Protein AF-A0A7X9KZV1-F1 (afdb_monomer_lite)

Radius of gyration: 22.99 Å; chains: 1; bounding box: 58×37×66 Å

Structure (mmCIF, N/CA/C/O backbone):
data_AF-A0A7X9KZV1-F1
#
_entry.id   AF-A0A7X9KZV1-F1
#
loop_
_atom_site.group_PDB
_atom_site.id
_atom_site.type_symbol
_atom_site.label_atom_id
_atom_site.label_alt_id
_atom_site.label_comp_id
_atom_site.label_asym_id
_atom_site.label_entity_id
_atom_site.label_seq_id
_atom_site.pdbx_PDB_ins_code
_atom_site.Cartn_x
_atom_site.Cartn_y
_atom_site.Cartn_z
_atom_site.occupancy
_atom_site.B_iso_or_equiv
_atom_site.auth_seq_id
_atom_site.auth_comp_id
_atom_site.auth_asym_id
_atom_site.auth_atom_id
_atom_site.pdbx_PDB_model_num
ATOM 1 N N . MET A 1 1 ? 15.619 6.007 -32.584 1.00 93.75 1 MET A N 1
ATOM 2 C CA . MET A 1 1 ? 15.197 6.613 -31.313 1.00 93.75 1 MET A CA 1
ATOM 3 C C . MET A 1 1 ? 14.933 5.523 -30.306 1.00 93.75 1 MET A C 1
ATOM 5 O O . MET A 1 1 ? 14.001 4.742 -30.494 1.00 93.75 1 MET A O 1
ATOM 9 N N . ILE A 1 2 ? 15.738 5.484 -29.248 1.00 97.56 2 ILE A N 1
ATOM 10 C CA . ILE A 1 2 ? 15.534 4.576 -28.121 1.00 97.56 2 ILE A CA 1
ATOM 11 C C . ILE A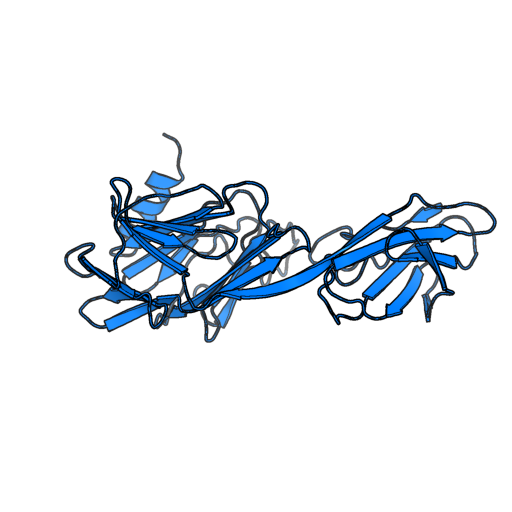 1 2 ? 14.440 5.151 -27.217 1.00 97.56 2 ILE A C 1
ATOM 13 O O . ILE A 1 2 ? 14.514 6.296 -26.772 1.00 97.56 2 ILE A O 1
ATOM 17 N N . LYS A 1 3 ? 13.426 4.341 -26.920 1.00 97.06 3 LYS A N 1
ATOM 18 C CA . LYS A 1 3 ? 12.311 4.663 -26.031 1.00 97.06 3 LYS A CA 1
ATOM 19 C C . LYS A 1 3 ? 12.330 3.741 -24.827 1.00 97.06 3 LYS A C 1
ATOM 21 O O . LYS A 1 3 ? 12.343 2.521 -24.962 1.00 97.06 3 LYS A O 1
ATOM 26 N N . HIS A 1 4 ? 12.319 4.354 -23.655 1.00 97.75 4 HIS A N 1
ATOM 27 C CA . HIS A 1 4 ? 12.213 3.680 -22.375 1.00 97.75 4 HIS A CA 1
ATOM 28 C C . HIS A 1 4 ? 11.457 4.590 -21.406 1.00 97.75 4 HIS A C 1
ATOM 30 O O . HIS A 1 4 ? 11.713 5.796 -21.368 1.00 97.75 4 HIS A O 1
ATOM 36 N N . LEU A 1 5 ? 10.524 4.012 -20.657 1.00 96.88 5 LEU A N 1
ATOM 37 C CA . LEU A 1 5 ? 9.694 4.722 -19.691 1.00 96.88 5 LEU A CA 1
ATOM 38 C C . LEU A 1 5 ? 9.528 3.827 -18.459 1.00 96.88 5 LEU A C 1
ATOM 40 O O . LEU A 1 5 ? 8.663 2.955 -18.492 1.00 96.88 5 LEU A O 1
ATOM 44 N N . PRO A 1 6 ? 10.376 3.966 -17.422 1.00 96.50 6 PRO A N 1
ATOM 45 C CA . PRO A 1 6 ? 10.409 3.041 -16.289 1.00 96.50 6 PRO A CA 1
ATOM 46 C C . PRO A 1 6 ? 9.043 2.763 -15.648 1.00 96.50 6 PRO A C 1
ATOM 48 O O . PRO A 1 6 ? 8.770 1.617 -15.308 1.00 96.50 6 PRO A O 1
ATOM 51 N N . GLU A 1 7 ? 8.214 3.798 -15.524 1.00 92.31 7 GLU A N 1
ATOM 52 C CA . GLU A 1 7 ? 6.863 3.805 -14.949 1.00 92.31 7 GLU A CA 1
ATOM 53 C C . GLU A 1 7 ? 5.773 3.233 -15.877 1.00 92.31 7 GLU A C 1
ATOM 55 O O . GLU A 1 7 ? 4.650 2.970 -15.451 1.00 92.31 7 GLU A O 1
ATOM 60 N N . GLY A 1 8 ? 6.095 3.011 -17.153 1.00 92.75 8 GLY A N 1
ATOM 61 C CA . GLY A 1 8 ? 5.131 2.616 -18.176 1.00 92.75 8 GLY A CA 1
ATOM 62 C C . GLY A 1 8 ? 4.193 3.747 -18.615 1.00 92.75 8 GLY A C 1
ATOM 63 O O . GLY A 1 8 ? 4.230 4.863 -18.106 1.00 92.75 8 GLY A O 1
ATOM 64 N N . LEU A 1 9 ? 3.370 3.480 -19.635 1.00 87.50 9 LEU A N 1
ATOM 65 C CA . LEU A 1 9 ? 2.425 4.474 -20.174 1.00 87.50 9 LEU A CA 1
ATOM 66 C C . LEU A 1 9 ? 1.156 4.596 -19.332 1.00 87.50 9 LEU A C 1
ATOM 68 O O . LEU A 1 9 ? 0.631 5.692 -19.143 1.00 87.50 9 LEU A O 1
ATOM 72 N N . VAL A 1 10 ? 0.639 3.457 -18.879 1.00 84.00 10 VAL A N 1
ATOM 73 C CA . VAL A 1 10 ? -0.586 3.352 -18.092 1.00 84.00 10 VAL A CA 1
ATOM 74 C C . VAL A 1 10 ? -0.411 2.255 -17.041 1.00 84.00 10 VAL A C 1
ATOM 76 O O . VAL A 1 10 ? 0.279 1.269 -17.285 1.00 84.00 10 VAL A O 1
ATOM 79 N N . PRO A 1 11 ? -1.053 2.370 -15.870 1.00 74.00 11 PRO A N 1
ATOM 80 C CA . PRO A 1 11 ? -0.789 1.474 -14.745 1.00 74.00 11 PRO A CA 1
ATOM 81 C C . PRO A 1 11 ? -1.473 0.096 -14.842 1.00 74.00 11 PRO A C 1
ATOM 83 O O . PRO A 1 11 ? -1.394 -0.681 -13.889 1.00 74.00 11 PRO A O 1
ATOM 86 N N . PHE A 1 12 ? -2.208 -0.184 -15.923 1.00 77.44 12 PHE A N 1
ATOM 87 C CA . PHE A 1 12 ? -3.003 -1.409 -16.109 1.00 77.44 12 PHE A CA 1
ATOM 88 C C . PHE A 1 12 ? -2.662 -2.186 -17.392 1.00 77.44 12 PHE A C 1
ATOM 90 O O . PHE A 1 12 ? -3.153 -3.298 -17.566 1.00 77.44 12 PHE A O 1
ATOM 97 N N . GLU A 1 13 ? -1.795 -1.651 -18.254 1.00 84.25 13 GLU A N 1
ATOM 98 C CA . GLU A 1 13 ? -1.335 -2.313 -19.479 1.00 84.25 13 GLU A CA 1
ATOM 99 C C . GLU A 1 13 ? 0.171 -2.113 -19.660 1.00 84.25 13 GLU A C 1
ATOM 101 O O . GLU A 1 13 ? 0.694 -1.010 -19.510 1.00 84.25 13 GLU A O 1
ATOM 106 N N . SER A 1 14 ? 0.868 -3.198 -20.002 1.00 87.81 14 SER A N 1
ATOM 107 C CA . SER A 1 14 ? 2.292 -3.163 -20.339 1.00 87.81 14 SER A CA 1
ATOM 108 C C . SER A 1 14 ? 2.491 -2.428 -21.662 1.00 87.81 14 SER A C 1
ATOM 110 O O . SER A 1 14 ? 1.855 -2.766 -22.663 1.00 87.81 14 SER A O 1
ATOM 112 N N . CYS A 1 15 ? 3.394 -1.444 -21.695 1.00 91.75 15 CYS A N 1
ATOM 113 C CA . CYS A 1 15 ? 3.759 -0.776 -22.944 1.00 91.75 15 CYS A CA 1
ATOM 114 C C . CYS A 1 15 ? 4.905 -1.484 -23.686 1.00 91.75 15 CYS A C 1
ATOM 116 O O . CYS A 1 15 ? 5.198 -1.132 -24.831 1.00 91.75 15 CYS A O 1
ATOM 118 N N . GLY A 1 16 ? 5.526 -2.489 -23.061 1.00 94.25 16 GLY A N 1
ATOM 119 C CA . GLY A 1 16 ? 6.625 -3.304 -23.576 1.00 94.25 16 GLY A CA 1
ATOM 120 C C . GLY A 1 16 ? 8.008 -2.653 -23.472 1.00 94.25 16 GLY A C 1
ATOM 121 O O . GLY A 1 16 ? 8.986 -3.246 -23.912 1.00 94.25 16 GLY A O 1
ATOM 122 N N . PHE A 1 17 ? 8.118 -1.444 -22.920 1.00 96.50 17 PHE A N 1
ATOM 123 C CA . PHE A 1 17 ? 9.376 -0.684 -22.804 1.00 96.50 17 PHE A CA 1
ATOM 124 C C . PHE A 1 17 ? 9.558 -0.029 -21.424 1.00 96.50 17 PHE A C 1
ATOM 126 O O . PHE A 1 17 ? 10.302 0.942 -21.276 1.00 96.50 17 PHE A O 1
ATOM 133 N N . GLU A 1 18 ? 8.874 -0.565 -20.419 1.00 97.81 18 GLU A N 1
ATOM 134 C CA . GLU A 1 18 ? 8.950 -0.186 -19.012 1.00 97.81 18 GLU A CA 1
ATOM 135 C C . GLU A 1 18 ? 9.971 -1.003 -18.210 1.00 97.81 18 GLU A C 1
ATOM 137 O O . GLU A 1 18 ? 10.547 -1.980 -18.701 1.00 97.81 18 GLU A O 1
ATOM 142 N N . ARG A 1 19 ? 10.200 -0.601 -16.955 1.00 97.75 19 ARG A N 1
ATOM 143 C CA . ARG A 1 19 ? 10.947 -1.396 -15.975 1.00 97.75 19 ARG A CA 1
ATOM 144 C C . ARG A 1 19 ? 9.971 -2.267 -15.186 1.00 97.75 19 ARG A C 1
ATOM 146 O O . ARG A 1 19 ? 8.922 -1.798 -14.758 1.00 97.75 19 ARG A O 1
ATOM 153 N N . ILE A 1 20 ? 10.334 -3.526 -14.962 1.00 96.94 20 ILE A N 1
ATOM 154 C CA . ILE A 1 20 ? 9.515 -4.493 -14.232 1.00 96.94 20 ILE A CA 1
ATOM 155 C C . ILE A 1 20 ? 10.361 -5.129 -13.118 1.00 96.94 20 ILE A C 1
ATOM 157 O O . ILE A 1 20 ? 11.351 -5.786 -13.431 1.00 96.94 20 ILE A O 1
ATOM 161 N N . PRO A 1 21 ? 9.978 -4.986 -11.837 1.00 95.50 21 PRO A N 1
ATOM 162 C CA . PRO A 1 21 ? 8.912 -4.113 -11.334 1.00 95.50 21 PRO A CA 1
ATOM 163 C C . PRO A 1 21 ? 9.280 -2.620 -11.442 1.00 95.50 21 PRO A C 1
ATOM 165 O O . PRO A 1 21 ? 10.455 -2.254 -11.468 1.00 95.50 21 PRO A O 1
ATOM 168 N N . GLU A 1 22 ? 8.270 -1.745 -11.447 1.00 92.62 22 GLU A N 1
ATOM 169 C CA . GLU A 1 22 ? 8.465 -0.287 -11.467 1.00 92.62 22 GLU A CA 1
ATOM 170 C C . GLU A 1 22 ? 9.313 0.191 -10.275 1.00 92.62 22 GLU A C 1
ATOM 172 O O . GLU A 1 22 ? 10.262 0.956 -10.462 1.00 92.62 22 GLU A O 1
ATOM 177 N N . TYR A 1 23 ? 9.026 -0.325 -9.074 1.00 92.94 23 TYR A N 1
ATOM 178 C CA . TYR A 1 23 ? 9.751 -0.050 -7.828 1.00 92.94 23 TYR A CA 1
ATOM 179 C C . TYR A 1 23 ? 10.341 -1.348 -7.253 1.00 92.94 23 TYR A C 1
ATOM 181 O O . TYR A 1 23 ? 9.658 -2.054 -6.508 1.00 92.94 23 TYR A O 1
ATOM 189 N N . PRO A 1 24 ? 11.587 -1.704 -7.612 1.00 96.38 24 PRO A N 1
ATOM 190 C CA . PRO A 1 24 ? 12.196 -2.957 -7.176 1.00 96.38 24 PRO A CA 1
ATOM 191 C C . PRO A 1 24 ? 12.444 -3.053 -5.671 1.00 96.38 24 PRO A C 1
ATOM 193 O O . PRO A 1 24 ? 13.054 -2.172 -5.055 1.00 96.38 24 PRO A O 1
ATOM 196 N N . LEU A 1 25 ? 12.015 -4.177 -5.093 1.00 97.69 25 LEU A N 1
ATOM 197 C CA . LEU A 1 25 ? 12.377 -4.590 -3.742 1.00 97.69 25 LEU A CA 1
ATOM 198 C C . LEU A 1 25 ? 13.619 -5.487 -3.763 1.00 97.69 25 LEU A C 1
ATOM 200 O O . LEU A 1 25 ? 13.949 -6.113 -4.769 1.00 97.69 25 LEU A O 1
ATOM 204 N N . GLN A 1 26 ? 14.294 -5.578 -2.619 1.00 97.75 26 GLN A N 1
ATOM 205 C CA . GLN A 1 26 ? 15.422 -6.483 -2.426 1.00 97.75 26 GLN A CA 1
ATOM 206 C C . GLN A 1 26 ? 15.083 -7.916 -2.861 1.00 97.75 26 GLN A C 1
ATOM 208 O O . GLN A 1 26 ? 14.013 -8.439 -2.541 1.00 97.75 26 GLN A O 1
ATOM 213 N N . ASN A 1 27 ? 16.027 -8.559 -3.547 1.00 96.38 27 ASN A N 1
ATOM 214 C CA . ASN A 1 27 ? 15.903 -9.927 -4.060 1.00 96.38 27 ASN A CA 1
ATOM 215 C C . ASN A 1 27 ? 14.726 -10.147 -5.036 1.00 96.38 27 ASN A C 1
ATOM 217 O O . ASN A 1 27 ? 14.287 -11.277 -5.223 1.00 96.38 27 ASN A O 1
ATOM 221 N N . GLN A 1 28 ? 14.177 -9.089 -5.642 1.00 97.50 28 GLN A N 1
ATOM 222 C CA . GLN A 1 28 ? 13.294 -9.236 -6.797 1.00 97.50 28 GLN A CA 1
ATOM 223 C C . GLN A 1 28 ? 14.115 -9.198 -8.076 1.00 97.50 28 GLN A C 1
ATOM 225 O O . GLN A 1 28 ? 15.002 -8.354 -8.215 1.00 97.50 28 GLN A O 1
ATOM 230 N N . ASN A 1 29 ? 13.795 -10.092 -9.010 1.00 98.19 29 ASN A N 1
ATOM 231 C CA . ASN A 1 29 ? 14.388 -10.045 -10.336 1.00 98.19 29 ASN A CA 1
ATOM 232 C C . ASN A 1 29 ? 13.901 -8.797 -11.078 1.00 98.19 29 ASN A C 1
ATOM 234 O O . ASN A 1 29 ? 12.713 -8.464 -11.013 1.00 98.19 29 ASN A O 1
ATOM 238 N N . ILE A 1 30 ? 14.808 -8.122 -11.782 1.00 98.50 30 ILE A N 1
ATOM 239 C CA . ILE A 1 30 ? 14.512 -6.861 -12.460 1.00 98.50 30 ILE A CA 1
ATOM 240 C C . ILE A 1 30 ? 14.717 -7.026 -13.961 1.00 98.50 30 ILE A C 1
ATOM 242 O O . ILE A 1 30 ? 15.800 -7.371 -14.434 1.00 98.50 30 ILE A O 1
ATOM 246 N N . ILE A 1 31 ? 13.670 -6.702 -14.713 1.00 98.38 31 ILE A N 1
ATOM 247 C CA . ILE A 1 31 ? 13.689 -6.606 -16.165 1.00 98.38 31 ILE A CA 1
ATOM 248 C C . ILE A 1 31 ? 13.621 -5.135 -16.562 1.00 98.38 31 ILE A C 1
ATOM 250 O O . ILE A 1 31 ? 12.751 -4.384 -16.121 1.00 98.38 31 ILE A O 1
ATOM 254 N N . ILE A 1 32 ? 14.530 -4.721 -17.433 1.00 98.50 32 ILE A N 1
ATOM 255 C CA . ILE A 1 32 ? 14.513 -3.405 -18.064 1.00 98.50 32 ILE A CA 1
ATOM 256 C C . ILE A 1 32 ? 14.178 -3.612 -19.535 1.00 98.50 32 ILE A C 1
ATOM 258 O O . ILE A 1 32 ? 14.873 -4.357 -20.218 1.00 98.50 32 ILE A O 1
ATOM 262 N N . ASN A 1 33 ? 13.126 -2.963 -20.032 1.00 98.31 33 ASN A N 1
ATOM 263 C CA . ASN A 1 33 ? 12.734 -3.072 -21.434 1.00 98.31 33 ASN A CA 1
ATOM 264 C C . ASN A 1 33 ? 12.972 -1.765 -22.185 1.00 98.31 33 ASN A C 1
ATOM 266 O O . ASN A 1 33 ? 12.859 -0.690 -21.610 1.00 98.31 33 ASN A O 1
ATOM 270 N N . CYS A 1 34 ? 13.231 -1.823 -23.484 1.00 98.06 34 CYS A N 1
ATOM 271 C CA . CYS A 1 34 ? 13.206 -0.641 -24.340 1.00 98.06 34 CYS A CA 1
ATOM 272 C C . CYS A 1 34 ? 12.644 -0.959 -25.724 1.00 98.06 34 CYS A C 1
ATOM 274 O O . CYS A 1 34 ? 12.522 -2.119 -26.118 1.00 98.06 34 CYS A O 1
ATOM 276 N N . ARG A 1 35 ? 12.313 0.096 -26.472 1.00 97.56 35 ARG A N 1
ATOM 277 C CA . ARG A 1 35 ? 11.921 0.022 -27.879 1.00 97.56 35 ARG A CA 1
ATOM 278 C C . ARG A 1 35 ? 12.838 0.888 -28.734 1.00 97.56 35 ARG A C 1
ATOM 280 O O . ARG A 1 35 ? 13.148 2.007 -28.337 1.00 97.56 35 ARG A O 1
ATOM 287 N N . VAL A 1 36 ? 13.245 0.417 -29.908 1.00 97.31 36 VAL A N 1
ATOM 288 C CA . VAL A 1 36 ? 14.073 1.186 -30.853 1.00 97.31 36 VAL A CA 1
ATOM 289 C C . VAL A 1 36 ? 13.279 1.486 -32.121 1.00 97.31 36 VAL A C 1
ATOM 291 O O . VAL A 1 36 ? 12.939 0.587 -32.881 1.00 97.31 36 VAL A O 1
ATOM 294 N N . ASP A 1 37 ? 12.989 2.763 -32.366 1.00 95.25 37 ASP A N 1
ATOM 295 C CA . ASP A 1 37 ? 12.247 3.215 -33.548 1.00 95.25 37 ASP A CA 1
ATOM 296 C C . ASP A 1 37 ? 13.186 3.816 -34.613 1.00 95.25 37 ASP A C 1
ATOM 298 O O . ASP A 1 37 ? 14.149 4.509 -34.286 1.00 95.25 37 ASP A O 1
ATOM 302 N N . GLY A 1 38 ? 12.864 3.638 -35.898 1.00 92.56 38 GLY A N 1
ATOM 303 C CA . GLY A 1 38 ? 13.504 4.347 -37.020 1.00 92.56 38 GLY A CA 1
ATOM 304 C C . GLY A 1 38 ? 14.747 3.682 -37.621 1.00 92.56 38 GLY A C 1
ATOM 305 O O . GLY A 1 38 ? 15.140 4.042 -38.725 1.00 92.56 38 GLY A O 1
ATOM 306 N N . TYR A 1 39 ? 15.332 2.689 -36.953 1.00 91.44 39 TYR A N 1
ATOM 307 C CA . TYR A 1 39 ? 16.415 1.862 -37.491 1.00 91.44 39 TYR A CA 1
ATOM 308 C C . TYR A 1 39 ? 16.440 0.489 -36.809 1.00 91.44 39 TYR A C 1
ATOM 310 O O . TYR A 1 39 ? 15.824 0.295 -35.762 1.00 91.44 39 TYR A O 1
ATOM 318 N N . LYS A 1 40 ? 17.131 -0.478 -37.424 1.00 88.25 40 LYS A N 1
ATOM 319 C CA . LYS A 1 40 ? 17.205 -1.868 -36.952 1.00 88.25 40 LYS A CA 1
ATOM 320 C C . LYS A 1 40 ? 18.565 -2.151 -36.322 1.00 88.25 40 LYS A C 1
ATOM 322 O O . LYS A 1 40 ? 19.459 -2.661 -36.988 1.00 88.25 40 LYS A O 1
ATOM 327 N N . GLU A 1 41 ? 18.704 -1.833 -35.041 1.00 93.38 41 GLU A N 1
ATOM 328 C CA . GLU A 1 41 ? 19.866 -2.222 -34.239 1.00 93.38 41 GLU A CA 1
ATOM 329 C C . GLU A 1 41 ? 19.449 -2.783 -32.886 1.00 93.38 41 GLU A C 1
ATOM 331 O O . GLU A 1 41 ? 18.416 -2.414 -32.330 1.00 93.38 41 GLU A O 1
ATOM 336 N N . VAL A 1 42 ? 20.296 -3.663 -32.354 1.00 96.19 42 VAL A N 1
ATOM 337 C CA . VAL A 1 42 ? 20.125 -4.246 -31.026 1.00 96.19 42 VAL A CA 1
ATOM 338 C C . VAL A 1 42 ? 20.834 -3.351 -30.004 1.00 96.19 42 VAL A C 1
ATOM 340 O O . VAL A 1 42 ? 22.065 -3.247 -30.063 1.00 96.19 42 VAL A O 1
ATOM 343 N N . PRO A 1 43 ? 20.106 -2.719 -29.066 1.00 97.75 43 PRO A N 1
ATOM 344 C CA . PRO A 1 43 ? 20.722 -1.867 -28.059 1.00 97.75 43 PRO A CA 1
ATOM 345 C C . PRO A 1 43 ? 21.530 -2.689 -27.046 1.00 97.75 43 PRO A C 1
ATOM 347 O O . PRO A 1 43 ? 21.227 -3.852 -26.777 1.00 97.75 43 PRO A O 1
ATOM 350 N N . ASN A 1 44 ? 22.547 -2.068 -26.450 1.00 98.19 44 ASN A N 1
ATOM 351 C CA . ASN A 1 44 ? 23.166 -2.543 -25.212 1.00 98.19 44 ASN A CA 1
ATOM 352 C C . ASN A 1 44 ? 22.590 -1.774 -24.027 1.00 98.19 44 ASN A C 1
ATOM 354 O O . ASN A 1 44 ? 22.324 -0.578 -24.145 1.00 98.19 44 ASN A O 1
ATOM 358 N N . LEU A 1 45 ? 22.473 -2.432 -22.878 1.00 98.62 45 LEU A N 1
ATOM 359 C CA . LEU A 1 45 ? 22.162 -1.792 -21.605 1.00 98.62 45 LEU A CA 1
ATOM 360 C C . LEU A 1 45 ? 23.439 -1.684 -20.774 1.00 98.62 45 LEU A C 1
ATOM 362 O O . LEU A 1 45 ? 24.037 -2.700 -20.429 1.00 98.62 45 LEU A O 1
ATOM 366 N N . ASN A 1 46 ? 23.845 -0.467 -20.429 1.00 98.62 46 ASN A N 1
ATOM 367 C CA . ASN A 1 46 ? 25.010 -0.221 -19.583 1.00 98.62 46 ASN A CA 1
ATOM 368 C C . ASN A 1 46 ? 24.531 0.132 -18.177 1.00 98.62 46 ASN A C 1
ATOM 370 O O . ASN A 1 46 ? 23.760 1.075 -18.012 1.00 98.62 46 ASN A O 1
ATOM 374 N N . LEU A 1 47 ? 24.975 -0.643 -17.191 1.00 98.12 47 LEU A N 1
ATOM 375 C CA . LEU A 1 47 ? 24.590 -0.552 -15.789 1.00 98.12 47 LEU A CA 1
ATOM 376 C C . LEU A 1 47 ? 25.759 -0.045 -14.946 1.00 98.12 47 LEU A C 1
ATOM 378 O O . LEU A 1 47 ? 26.884 -0.536 -15.079 1.00 98.12 47 LEU A O 1
ATOM 382 N N . SER A 1 48 ? 25.450 0.831 -14.000 1.00 98.38 48 SER A N 1
ATOM 383 C CA . SER A 1 48 ? 26.303 1.163 -12.867 1.00 98.38 48 SER A CA 1
ATOM 384 C C . SER A 1 48 ? 25.598 0.783 -11.568 1.00 98.38 48 SER A C 1
ATOM 386 O O . SER A 1 48 ? 24.393 0.993 -11.416 1.00 98.38 48 SER A O 1
ATOM 388 N N . LEU A 1 49 ? 26.364 0.229 -10.633 1.00 97.88 49 LEU A N 1
ATOM 389 C CA . LEU A 1 49 ? 25.934 -0.131 -9.289 1.00 97.88 49 LEU A CA 1
ATOM 390 C C . LEU A 1 49 ? 26.707 0.731 -8.295 1.00 97.88 49 LEU A C 1
ATOM 392 O O . LEU A 1 49 ? 27.936 0.705 -8.286 1.00 97.88 49 LEU A O 1
ATOM 396 N N . ASN A 1 50 ? 25.989 1.484 -7.464 1.00 96.31 50 ASN A N 1
ATOM 397 C CA . ASN A 1 50 ? 26.565 2.385 -6.464 1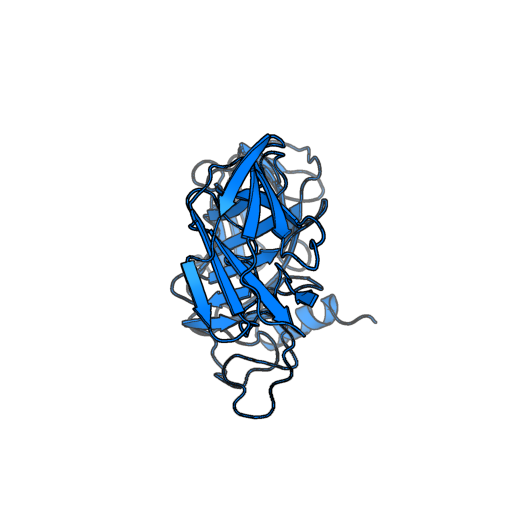.00 96.31 50 ASN A CA 1
ATOM 398 C C . ASN A 1 50 ? 27.612 3.326 -7.088 1.00 96.31 50 ASN A C 1
ATOM 400 O O . ASN A 1 50 ? 28.733 3.4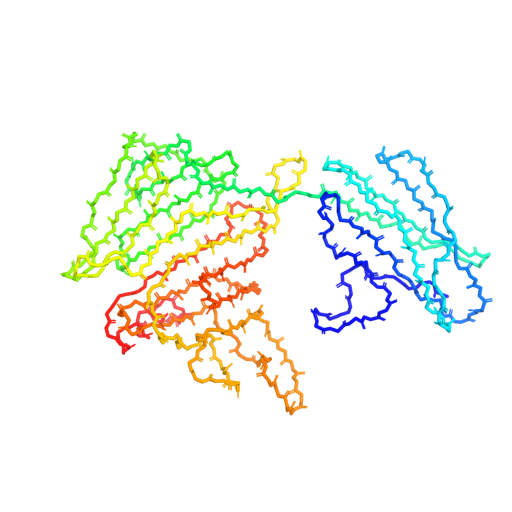36 -6.605 1.00 96.31 50 ASN A O 1
ATOM 404 N N . GLU A 1 51 ? 27.231 3.951 -8.209 1.00 94.69 51 GLU A N 1
A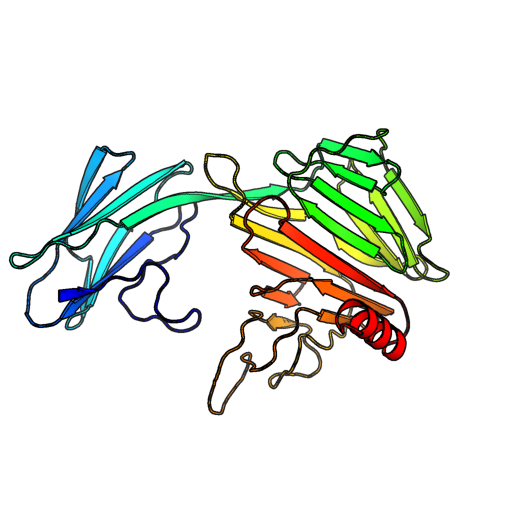TOM 405 C CA . GLU A 1 51 ? 28.040 4.886 -9.016 1.00 94.69 51 GLU A CA 1
ATOM 406 C C . GLU A 1 51 ? 29.251 4.270 -9.742 1.00 94.69 51 GLU A C 1
ATOM 408 O O . GLU A 1 51 ? 29.860 4.924 -10.589 1.00 94.69 51 GLU A O 1
ATOM 413 N N . CYS A 1 52 ? 29.547 2.991 -9.518 1.00 96.25 52 CYS A N 1
ATOM 414 C CA . CYS A 1 52 ? 30.607 2.266 -10.208 1.00 96.25 52 CYS A CA 1
ATOM 415 C C . CYS A 1 52 ? 30.062 1.515 -11.435 1.00 96.25 52 CYS A C 1
ATOM 417 O O . CYS A 1 52 ? 29.020 0.863 -11.328 1.00 96.25 52 CYS A O 1
ATOM 419 N N . PRO A 1 53 ? 30.756 1.532 -12.591 1.00 95.75 53 PRO A N 1
ATOM 420 C CA . PRO A 1 53 ? 30.404 0.683 -13.726 1.00 95.75 53 PRO A CA 1
ATOM 421 C C . PRO A 1 53 ? 30.290 -0.785 -13.306 1.00 95.75 53 PRO A C 1
ATOM 423 O O . PRO A 1 53 ? 31.163 -1.302 -12.609 1.00 95.75 53 PRO A O 1
ATOM 426 N N . TYR A 1 54 ? 29.217 -1.452 -13.728 1.00 94.00 54 TYR A N 1
ATOM 427 C CA . TYR A 1 54 ? 28.905 -2.810 -13.291 1.00 94.00 54 TYR A CA 1
ATOM 428 C C . TYR A 1 54 ? 28.886 -3.809 -14.449 1.00 94.00 54 TYR A C 1
ATOM 430 O O . TYR A 1 54 ? 29.724 -4.707 -14.505 1.00 94.00 54 TYR A O 1
ATOM 438 N N . LYS A 1 55 ? 27.941 -3.673 -15.385 1.00 94.56 55 LYS A N 1
ATOM 439 C CA . LYS A 1 55 ? 27.764 -4.608 -16.509 1.00 94.56 55 LYS A CA 1
ATOM 440 C C . LYS A 1 55 ? 27.311 -3.871 -17.763 1.00 94.56 55 LYS A C 1
ATOM 442 O O . LYS A 1 55 ? 26.541 -2.920 -17.679 1.00 94.56 55 LYS A O 1
ATOM 447 N N . SER A 1 56 ? 27.735 -4.363 -18.923 1.00 96.69 56 SER A N 1
ATOM 448 C CA . SER A 1 56 ? 27.099 -4.056 -20.206 1.00 96.69 56 SER A CA 1
ATOM 449 C C . SER A 1 56 ? 26.411 -5.323 -20.701 1.00 96.69 56 SER A C 1
ATOM 451 O O . SER A 1 56 ? 27.040 -6.379 -20.777 1.00 96.69 56 SER A O 1
ATOM 453 N N . LEU A 1 57 ? 25.109 -5.242 -20.953 1.00 97.81 57 LEU A N 1
ATOM 454 C CA . LEU A 1 57 ? 24.257 -6.388 -21.244 1.00 97.81 57 LEU A CA 1
ATOM 455 C C . LEU A 1 57 ? 23.697 -6.305 -22.661 1.00 97.81 57 LEU A C 1
ATOM 457 O O . LEU A 1 57 ? 23.286 -5.241 -23.131 1.00 97.81 57 LEU A O 1
ATOM 461 N N . LYS A 1 58 ? 23.638 -7.467 -23.313 1.00 97.75 58 LYS A N 1
ATOM 462 C CA . LYS A 1 58 ? 22.793 -7.712 -24.484 1.00 97.75 58 LYS A CA 1
ATOM 463 C C . LYS A 1 58 ? 21.384 -8.095 -24.018 1.00 97.75 58 LYS A C 1
ATOM 465 O O . LYS A 1 58 ? 21.244 -8.588 -22.897 1.00 97.75 58 LYS A O 1
ATOM 470 N N . PRO A 1 59 ? 20.348 -7.877 -24.841 1.00 97.56 59 PRO A N 1
ATOM 471 C CA . PRO A 1 59 ? 18.997 -8.249 -24.458 1.00 97.56 59 PRO A CA 1
ATOM 472 C C . PRO A 1 59 ? 18.864 -9.767 -24.326 1.00 97.56 59 PRO A C 1
ATOM 474 O O . PRO A 1 59 ? 19.417 -10.523 -25.124 1.00 97.56 59 PRO A O 1
ATOM 477 N N . THR A 1 60 ? 18.107 -10.202 -23.322 1.00 97.31 60 THR A N 1
ATOM 478 C CA . THR A 1 60 ? 17.726 -11.603 -23.108 1.00 97.31 60 THR A CA 1
ATOM 479 C C . THR A 1 60 ? 16.565 -12.024 -24.003 1.00 97.31 60 THR A C 1
ATOM 481 O O . THR A 1 60 ? 16.423 -13.206 -24.303 1.00 97.31 60 THR A O 1
ATOM 484 N N . ASN A 1 61 ? 15.753 -11.066 -24.459 1.00 95.25 61 ASN A N 1
ATOM 485 C CA . ASN A 1 61 ? 14.688 -11.288 -25.430 1.00 95.25 61 ASN A CA 1
ATOM 486 C C . ASN A 1 61 ? 14.587 -10.108 -26.405 1.00 95.25 61 ASN A C 1
ATOM 488 O O . ASN A 1 61 ? 14.805 -8.956 -26.025 1.00 95.25 61 ASN A O 1
ATOM 492 N N . ALA A 1 62 ? 14.233 -10.400 -27.652 1.00 94.25 62 ALA A N 1
ATOM 493 C CA . ALA A 1 62 ? 14.005 -9.416 -28.697 1.00 94.25 62 ALA A CA 1
ATOM 494 C C . ALA A 1 62 ? 12.764 -9.805 -29.508 1.00 94.25 62 ALA A C 1
ATOM 496 O O . ALA A 1 62 ? 12.667 -10.922 -30.017 1.00 94.25 62 ALA A O 1
ATOM 497 N N . ARG A 1 63 ? 11.824 -8.869 -29.648 1.00 92.31 63 ARG A N 1
ATOM 498 C CA . ARG A 1 63 ? 10.617 -9.028 -30.462 1.00 92.31 63 ARG A CA 1
ATOM 499 C C . ARG A 1 63 ? 10.389 -7.764 -31.276 1.00 92.31 63 ARG A C 1
ATOM 501 O O . ARG A 1 63 ? 10.063 -6.720 -30.720 1.00 92.31 63 ARG A O 1
ATOM 508 N N . ASP A 1 64 ? 10.531 -7.870 -32.591 1.00 91.56 64 ASP A N 1
ATOM 509 C CA . ASP A 1 64 ? 10.475 -6.731 -33.509 1.00 91.56 64 ASP A CA 1
ATOM 510 C C . ASP A 1 64 ? 11.450 -5.621 -33.075 1.00 91.56 64 ASP A C 1
ATOM 512 O O . ASP A 1 64 ? 12.665 -5.810 -33.099 1.00 91.56 64 ASP A O 1
ATOM 516 N N . ASN A 1 65 ? 10.915 -4.483 -32.640 1.00 95.62 65 ASN A N 1
ATOM 517 C CA . ASN A 1 65 ? 11.677 -3.330 -32.175 1.00 95.62 65 ASN A CA 1
ATOM 518 C C . ASN A 1 65 ? 11.782 -3.259 -30.641 1.00 95.62 65 ASN A C 1
ATOM 520 O O . ASN A 1 65 ? 12.260 -2.255 -30.119 1.00 95.62 65 ASN A O 1
ATOM 524 N N . TYR A 1 66 ? 11.294 -4.272 -29.921 1.00 97.50 66 TYR A N 1
ATOM 525 C CA . TYR A 1 66 ? 11.250 -4.339 -28.462 1.00 97.50 66 TYR A CA 1
ATOM 526 C C . TYR A 1 66 ? 12.326 -5.274 -27.918 1.00 97.50 66 TYR A C 1
ATOM 528 O O . TYR A 1 66 ? 12.523 -6.377 -28.430 1.00 97.50 66 TYR A O 1
ATOM 536 N N . PHE A 1 67 ? 12.987 -4.847 -26.847 1.00 98.25 67 PHE A N 1
ATOM 537 C CA . PHE A 1 67 ? 14.117 -5.545 -26.248 1.00 98.25 67 PHE A CA 1
ATOM 538 C C . PHE A 1 67 ? 13.963 -5.612 -24.733 1.00 98.25 67 PHE A C 1
ATOM 540 O O . PHE A 1 67 ? 13.647 -4.604 -24.102 1.00 98.25 67 PHE A O 1
ATOM 547 N N . SER A 1 68 ? 14.240 -6.780 -24.157 1.00 98.38 68 SER A N 1
ATOM 548 C CA . SER A 1 68 ? 14.209 -7.024 -22.713 1.00 98.38 68 SER A CA 1
ATOM 549 C C . SER A 1 68 ? 15.597 -7.370 -22.203 1.00 98.38 68 SER A C 1
ATOM 551 O O . SER A 1 68 ? 16.312 -8.151 -22.827 1.00 98.38 68 SER A O 1
ATOM 553 N N . PHE A 1 69 ? 15.960 -6.820 -21.052 1.00 98.56 69 PHE A N 1
ATOM 554 C CA . PHE A 1 69 ? 17.229 -7.053 -20.378 1.00 98.56 69 PHE A CA 1
ATOM 555 C C . PHE A 1 69 ? 16.941 -7.548 -18.967 1.00 98.56 69 PHE A C 1
ATOM 557 O O . PHE A 1 69 ? 16.408 -6.799 -18.149 1.00 98.56 69 PHE A O 1
ATOM 564 N N . ASP A 1 70 ? 17.292 -8.801 -18.688 1.00 98.31 70 ASP A N 1
ATOM 565 C CA . ASP A 1 70 ? 17.313 -9.313 -17.321 1.00 98.31 70 ASP A CA 1
ATOM 566 C C . ASP A 1 70 ? 18.606 -8.856 -16.641 1.00 98.31 70 ASP A C 1
ATOM 568 O O . ASP A 1 70 ? 19.707 -9.192 -17.090 1.00 98.31 70 ASP A O 1
ATOM 572 N N . ILE A 1 71 ? 18.472 -8.038 -15.598 1.00 97.94 71 ILE A N 1
ATOM 573 C CA . ILE A 1 71 ? 19.614 -7.482 -14.869 1.00 97.94 71 ILE A CA 1
ATOM 574 C C . ILE A 1 71 ? 19.876 -8.204 -13.541 1.00 97.94 71 ILE A C 1
ATOM 576 O O . ILE A 1 71 ? 20.848 -7.875 -12.857 1.00 97.94 71 ILE A O 1
ATOM 580 N N . GLY A 1 72 ? 19.059 -9.208 -13.211 1.00 97.56 72 GLY A N 1
ATOM 581 C CA . GLY A 1 72 ? 19.139 -9.984 -11.986 1.00 97.56 72 GLY A CA 1
ATOM 582 C C . GLY A 1 72 ? 18.514 -9.298 -10.771 1.00 97.56 72 GLY A C 1
ATOM 583 O O . GLY A 1 72 ? 17.668 -8.406 -10.867 1.00 97.56 72 GLY A O 1
ATOM 584 N N . GLU A 1 73 ? 18.972 -9.738 -9.603 1.00 97.81 73 GLU A N 1
ATOM 585 C CA . GLU A 1 73 ? 18.508 -9.307 -8.288 1.00 97.81 73 GLU A CA 1
ATOM 586 C C . GLU A 1 73 ? 19.562 -8.461 -7.566 1.00 97.81 73 GLU A C 1
ATOM 588 O O . GLU A 1 73 ? 20.767 -8.675 -7.717 1.00 97.81 73 GLU A O 1
ATOM 593 N N . PHE A 1 74 ? 19.103 -7.550 -6.708 1.00 97.69 74 PHE A N 1
ATOM 594 C CA . PHE A 1 74 ? 19.960 -6.633 -5.954 1.00 97.69 74 PHE A CA 1
ATOM 595 C C . PHE A 1 74 ? 19.567 -6.574 -4.476 1.00 97.69 74 PHE A C 1
ATOM 597 O O . PHE A 1 74 ? 18.504 -7.062 -4.068 1.00 97.69 74 PHE A O 1
ATOM 604 N N . LYS A 1 75 ? 20.446 -6.002 -3.649 1.00 97.44 75 LYS A N 1
ATOM 605 C CA . LYS A 1 75 ? 20.275 -5.923 -2.196 1.00 97.44 75 LYS A CA 1
ATOM 606 C C . LYS A 1 75 ? 19.732 -4.566 -1.779 1.00 97.44 75 LYS A C 1
ATOM 608 O O . LYS A 1 75 ? 19.883 -3.565 -2.469 1.00 97.44 75 LYS A O 1
ATOM 613 N N . PHE A 1 76 ? 19.073 -4.542 -0.623 1.00 97.75 76 PHE A N 1
ATOM 614 C CA . PHE A 1 76 ? 18.565 -3.305 -0.042 1.00 97.75 76 PHE A CA 1
ATOM 615 C C . PHE A 1 76 ? 19.667 -2.248 0.072 1.00 97.75 76 PHE A C 1
ATOM 617 O O . PHE A 1 76 ? 20.740 -2.518 0.609 1.00 97.75 76 PHE A O 1
ATOM 624 N N . GLY A 1 77 ? 19.363 -1.042 -0.405 1.00 95.50 77 GLY A N 1
ATOM 625 C CA . GLY A 1 77 ? 20.282 0.091 -0.401 1.00 95.50 77 GLY A CA 1
ATOM 626 C C . GLY A 1 77 ? 21.197 0.198 -1.613 1.00 95.50 77 GLY A C 1
ATOM 627 O O . GLY A 1 77 ? 21.830 1.243 -1.755 1.00 95.50 77 GLY A O 1
ATOM 628 N N . ASP A 1 78 ? 21.202 -0.792 -2.508 1.00 97.12 78 ASP A N 1
ATOM 629 C CA . ASP A 1 78 ? 21.841 -0.642 -3.811 1.00 97.12 78 ASP A CA 1
ATOM 630 C C . ASP A 1 78 ? 21.169 0.484 -4.613 1.00 97.12 78 ASP A C 1
ATOM 632 O O . ASP A 1 78 ? 19.939 0.588 -4.687 1.00 97.12 78 ASP A O 1
ATOM 636 N N . SER A 1 79 ? 22.000 1.318 -5.232 1.00 97.25 79 SER A N 1
ATOM 637 C CA . SER A 1 79 ? 21.611 2.353 -6.187 1.00 97.25 79 SER A CA 1
ATOM 638 C C . SER A 1 79 ? 22.027 1.916 -7.584 1.00 97.25 79 SER A C 1
ATOM 640 O O . SER A 1 79 ? 23.208 1.668 -7.841 1.00 97.25 79 SER A O 1
ATOM 642 N N . ILE A 1 80 ? 21.060 1.803 -8.491 1.00 97.88 80 ILE A N 1
ATOM 643 C CA . ILE A 1 80 ? 21.292 1.374 -9.867 1.00 97.88 80 ILE A CA 1
ATOM 644 C C . ILE A 1 80 ? 21.069 2.574 -10.775 1.00 97.88 80 ILE A C 1
ATOM 646 O O . ILE A 1 80 ? 20.025 3.230 -10.714 1.00 97.88 80 ILE A O 1
ATOM 650 N N . SER A 1 81 ? 22.023 2.828 -11.665 1.00 98.38 81 SER A N 1
ATOM 651 C CA . SER A 1 81 ? 21.831 3.727 -12.799 1.00 98.38 81 SER A CA 1
ATOM 652 C C . SER A 1 81 ? 22.143 3.022 -14.108 1.00 98.38 81 SER A C 1
ATOM 654 O O . SER A 1 81 ? 22.942 2.087 -14.158 1.00 98.38 81 SER A O 1
ATOM 656 N N . TYR A 1 82 ? 21.452 3.418 -15.173 1.00 98.62 82 TYR A N 1
ATOM 657 C CA . TYR A 1 82 ? 21.599 2.767 -16.465 1.00 98.62 82 TYR A CA 1
ATOM 658 C C . TYR A 1 82 ? 21.218 3.651 -17.637 1.00 98.62 82 TYR A C 1
ATOM 660 O O . TYR A 1 82 ? 20.455 4.608 -17.507 1.00 98.62 82 TYR A O 1
ATOM 668 N N . TYR A 1 83 ? 21.737 3.293 -18.802 1.00 98.69 83 TYR A N 1
ATOM 669 C CA . TYR A 1 83 ? 21.386 3.897 -20.079 1.00 98.69 83 TYR A CA 1
ATOM 670 C C . TYR A 1 83 ? 21.578 2.884 -21.207 1.00 98.69 83 TYR A C 1
ATOM 672 O O . TYR A 1 83 ? 22.332 1.914 -21.087 1.00 98.69 83 TYR A O 1
ATOM 680 N N . PHE A 1 84 ? 20.895 3.122 -22.320 1.00 98.62 84 PHE A N 1
ATOM 681 C CA . PHE A 1 84 ? 20.985 2.291 -23.510 1.00 98.62 84 PHE A CA 1
ATOM 682 C C . PHE A 1 84 ? 21.916 2.926 -24.536 1.00 98.62 84 PHE A C 1
ATOM 684 O O . PHE A 1 84 ? 21.931 4.149 -24.686 1.00 98.62 84 PHE A O 1
ATOM 691 N N . THR A 1 85 ? 22.643 2.097 -25.280 1.00 98.12 85 THR A N 1
ATOM 692 C CA . THR A 1 85 ? 23.464 2.541 -26.413 1.00 98.12 85 THR A CA 1
ATOM 693 C C . THR A 1 85 ? 23.196 1.722 -27.664 1.00 98.12 85 THR A C 1
ATOM 695 O O . THR A 1 85 ? 22.985 0.511 -27.610 1.00 98.12 85 THR A O 1
ATOM 698 N N . THR A 1 86 ? 23.242 2.400 -28.804 1.00 97.06 86 THR A N 1
ATOM 699 C CA . THR A 1 86 ? 23.305 1.834 -30.161 1.00 97.06 86 THR A CA 1
ATOM 700 C C . THR A 1 86 ? 24.486 2.478 -30.893 1.00 97.06 86 THR A C 1
ATOM 702 O O . THR A 1 86 ? 25.194 3.291 -30.295 1.00 97.06 86 THR A O 1
ATOM 705 N N . SER A 1 87 ? 24.729 2.147 -32.163 1.00 95.31 87 SER A N 1
ATOM 706 C CA . SER A 1 87 ? 25.736 2.869 -32.955 1.00 95.31 87 SER A CA 1
ATOM 707 C C . SER A 1 87 ? 25.293 4.303 -33.294 1.00 95.31 87 SER A C 1
ATOM 709 O O . SER A 1 87 ? 26.126 5.171 -33.545 1.00 95.31 87 SER A O 1
ATOM 711 N N . VAL A 1 88 ? 23.978 4.551 -33.263 1.00 94.75 88 VAL A N 1
ATOM 712 C CA . VAL A 1 88 ? 23.341 5.800 -33.707 1.00 94.75 88 VAL A CA 1
ATOM 713 C C . VAL A 1 88 ? 23.117 6.782 -32.557 1.00 94.75 88 VAL A C 1
ATOM 715 O O . VAL A 1 88 ? 23.270 7.988 -32.732 1.00 94.75 88 VAL A O 1
ATOM 718 N N . GLU A 1 89 ? 22.723 6.290 -31.382 1.00 96.75 89 GLU A N 1
ATOM 719 C CA . GLU A 1 89 ? 22.370 7.142 -30.244 1.00 96.75 89 GLU A CA 1
ATOM 720 C C . GLU A 1 89 ? 22.615 6.482 -28.881 1.00 96.75 89 GLU A C 1
ATOM 722 O O . GLU A 1 89 ? 22.707 5.254 -28.753 1.00 96.75 89 GLU A O 1
ATOM 727 N N . THR A 1 90 ? 22.617 7.335 -27.856 1.00 98.00 90 THR A N 1
ATOM 728 C CA . THR A 1 90 ? 22.662 6.985 -26.434 1.00 98.00 90 THR A CA 1
ATOM 729 C C . THR A 1 90 ? 21.453 7.602 -25.738 1.00 98.00 90 THR A C 1
ATOM 731 O O . THR A 1 90 ? 21.158 8.781 -25.940 1.00 98.00 90 THR A O 1
ATOM 734 N N . SER A 1 91 ? 20.743 6.829 -24.914 1.00 98.25 91 SER A N 1
ATOM 735 C CA . SER A 1 91 ? 19.609 7.358 -24.149 1.00 98.25 91 SER A CA 1
ATOM 736 C C . SER A 1 91 ? 20.066 8.276 -23.010 1.00 98.25 91 SER A C 1
ATOM 738 O O . SER A 1 91 ? 21.223 8.252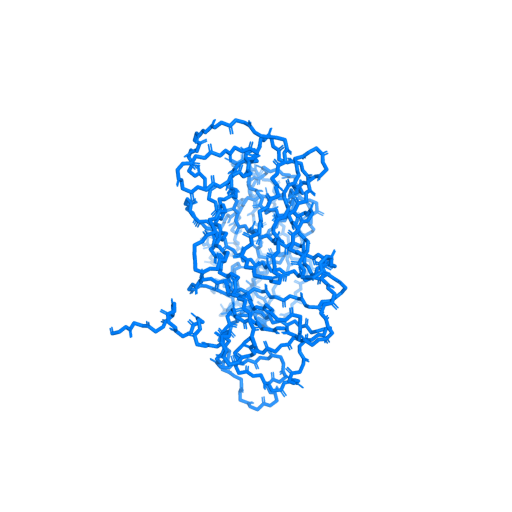 -22.596 1.00 98.25 91 SER A O 1
ATOM 740 N N . LYS A 1 92 ? 19.125 9.009 -22.399 1.00 97.69 92 LYS A N 1
ATOM 741 C CA . LYS A 1 92 ? 19.353 9.582 -21.062 1.00 97.69 92 LYS A CA 1
ATOM 742 C C . LYS A 1 92 ? 19.657 8.479 -20.037 1.00 97.69 92 LYS A C 1
ATOM 744 O O . LYS A 1 92 ? 19.304 7.315 -20.253 1.00 97.69 92 LYS A O 1
ATOM 749 N N . THR A 1 93 ? 20.255 8.870 -18.918 1.00 98.12 93 THR A N 1
ATOM 750 C CA . THR A 1 93 ? 20.453 7.992 -17.762 1.00 98.12 93 THR A CA 1
ATOM 751 C C . THR A 1 93 ? 19.180 7.915 -16.928 1.00 98.12 93 THR A C 1
ATOM 753 O O . THR A 1 93 ? 18.528 8.926 -16.665 1.00 98.12 93 THR A O 1
ATOM 756 N N . TYR A 1 94 ? 18.853 6.708 -16.490 1.00 98.31 94 TYR A N 1
ATOM 757 C CA . TYR A 1 94 ? 17.776 6.400 -15.560 1.00 98.31 94 TYR A CA 1
ATOM 758 C C . TYR A 1 94 ? 18.379 5.870 -14.265 1.00 98.31 94 TYR A C 1
ATOM 760 O O . TYR A 1 94 ? 19.481 5.319 -14.273 1.00 98.31 94 TYR A O 1
ATOM 768 N N . SER A 1 95 ? 17.662 6.010 -13.154 1.00 97.19 95 SER A N 1
ATOM 769 C CA . SER A 1 95 ? 18.101 5.462 -11.875 1.00 97.19 95 SER A CA 1
ATOM 770 C C . SER A 1 95 ? 16.939 5.003 -11.006 1.00 97.19 95 SER A C 1
ATOM 772 O O . SER A 1 95 ? 15.783 5.375 -11.225 1.00 97.19 95 SER A O 1
ATOM 774 N N . PHE A 1 96 ? 17.251 4.136 -10.048 1.00 96.56 96 PHE A N 1
ATOM 775 C CA . PHE A 1 96 ? 16.357 3.717 -8.975 1.00 96.56 96 PHE A CA 1
ATOM 776 C C . PHE A 1 96 ? 17.175 3.147 -7.814 1.00 96.56 96 PHE A C 1
ATOM 778 O O . PHE A 1 96 ? 18.321 2.735 -7.989 1.00 96.56 96 PHE A O 1
ATOM 785 N N . ASN A 1 97 ? 16.563 3.106 -6.633 1.00 96.50 97 ASN A N 1
ATOM 786 C CA . ASN A 1 97 ? 17.147 2.489 -5.446 1.00 96.50 97 ASN A CA 1
ATOM 787 C C . ASN A 1 97 ? 16.378 1.216 -5.107 1.00 96.50 97 ASN A C 1
ATOM 789 O O . ASN A 1 97 ? 15.156 1.177 -5.260 1.00 96.50 97 ASN A O 1
ATOM 793 N N . ILE A 1 98 ? 17.081 0.212 -4.596 1.00 97.81 98 ILE A N 1
ATOM 794 C CA . ILE A 1 98 ? 16.458 -1.008 -4.089 1.00 97.81 98 ILE A CA 1
ATOM 795 C C . ILE A 1 98 ? 15.860 -0.750 -2.715 1.00 97.81 98 ILE A C 1
ATOM 797 O O . ILE A 1 98 ? 16.556 -0.379 -1.763 1.00 97.81 98 ILE A O 1
ATOM 801 N N . GLN A 1 99 ? 14.558 -0.988 -2.621 1.00 97.44 99 GLN A N 1
ATOM 802 C CA . GLN A 1 99 ? 13.779 -0.800 -1.406 1.00 97.44 99 GLN A CA 1
ATOM 803 C C . GLN A 1 99 ? 13.574 -2.129 -0.671 1.00 97.44 99 GLN A C 1
ATOM 805 O O . GLN A 1 99 ? 13.941 -3.203 -1.151 1.00 97.44 99 GLN A O 1
ATOM 810 N N . ARG A 1 100 ? 12.981 -2.082 0.518 1.00 97.12 100 ARG A N 1
ATOM 811 C CA . ARG A 1 100 ? 12.575 -3.283 1.257 1.00 97.12 100 ARG A CA 1
ATOM 812 C C . ARG A 1 100 ? 11.164 -3.132 1.796 1.00 97.12 100 ARG A C 1
ATOM 814 O O . ARG A 1 100 ? 10.752 -2.033 2.153 1.00 97.12 100 ARG A O 1
ATOM 821 N N . GLU A 1 101 ? 10.461 -4.249 1.908 1.00 97.12 101 GLU A N 1
ATOM 822 C CA . GLU A 1 101 ? 9.247 -4.315 2.714 1.00 97.12 101 GLU A CA 1
ATOM 823 C C . GLU A 1 101 ? 9.635 -4.455 4.192 1.00 97.12 101 GLU A C 1
ATOM 825 O O . GLU A 1 101 ? 10.472 -5.291 4.543 1.00 97.12 101 GLU A O 1
ATOM 830 N N . VAL A 1 102 ? 9.031 -3.644 5.058 1.00 95.88 102 VAL A N 1
ATOM 831 C CA . VAL A 1 102 ? 9.186 -3.731 6.512 1.00 95.88 102 VAL A CA 1
ATOM 832 C C . VAL A 1 102 ? 7.825 -3.971 7.142 1.00 95.88 102 VAL A C 1
ATOM 834 O O . VAL A 1 102 ? 6.857 -3.263 6.862 1.00 95.88 102 VAL A O 1
ATOM 837 N N . LYS A 1 103 ? 7.763 -4.987 8.002 1.00 95.38 103 LYS A N 1
ATOM 838 C CA . LYS A 1 103 ? 6.595 -5.318 8.812 1.00 95.38 103 LYS A CA 1
ATOM 839 C C . LYS A 1 103 ? 6.704 -4.615 10.167 1.00 95.38 103 LYS A C 1
ATOM 841 O O . LYS A 1 103 ? 7.732 -4.725 10.829 1.00 95.38 103 LYS A O 1
ATOM 846 N N . HIS A 1 104 ? 5.636 -3.946 10.584 1.00 93.75 104 HIS A N 1
ATOM 847 C CA . HIS A 1 104 ? 5.526 -3.246 11.862 1.00 93.75 104 HIS A CA 1
ATOM 848 C C . HIS A 1 104 ? 4.383 -3.856 12.669 1.00 93.75 104 HIS A C 1
ATOM 850 O O . HIS A 1 104 ? 3.209 -3.560 12.439 1.00 93.75 104 HIS A O 1
ATOM 856 N N . ASP A 1 105 ? 4.739 -4.716 13.617 1.00 90.44 105 ASP A N 1
ATOM 857 C CA . ASP A 1 105 ? 3.810 -5.411 14.514 1.00 90.44 105 ASP A CA 1
ATOM 858 C C . ASP A 1 105 ? 4.071 -5.114 15.998 1.00 90.44 105 ASP A C 1
ATOM 860 O O . ASP A 1 105 ? 3.422 -5.688 16.865 1.00 90.44 105 ASP A O 1
ATOM 864 N N . THR A 1 106 ? 5.002 -4.208 16.312 1.00 90.44 106 THR A N 1
ATOM 865 C CA . THR A 1 106 ? 5.253 -3.755 17.685 1.00 90.44 106 THR A CA 1
ATOM 866 C C . THR A 1 106 ? 5.574 -2.256 17.708 1.00 90.44 106 THR A C 1
ATOM 868 O O . THR A 1 106 ? 6.629 -1.846 17.220 1.00 90.44 106 THR A O 1
ATOM 871 N N . PRO A 1 107 ? 4.701 -1.407 18.276 1.00 94.44 107 PRO A N 1
ATOM 872 C CA . PRO A 1 107 ? 4.992 0.004 18.480 1.00 94.44 107 PRO A CA 1
ATOM 873 C C . PRO A 1 107 ? 6.040 0.180 19.589 1.00 94.44 107 PRO A C 1
ATOM 875 O O . PRO A 1 107 ? 5.953 -0.413 20.669 1.00 94.44 107 PRO A O 1
ATOM 878 N N . LYS A 1 108 ? 7.002 1.077 19.362 1.00 94.50 108 LYS A N 1
ATOM 879 C CA . LYS A 1 108 ? 7.994 1.496 20.359 1.00 94.50 108 LYS A CA 1
ATOM 880 C C . LYS A 1 108 ? 7.343 2.103 21.592 1.00 94.50 108 LYS A C 1
ATOM 882 O O . LYS A 1 108 ? 7.813 1.853 22.698 1.00 94.50 108 LYS A O 1
ATOM 887 N N . ALA A 1 109 ? 6.272 2.870 21.415 1.00 95.75 109 ALA A N 1
ATOM 888 C CA . ALA A 1 109 ? 5.530 3.494 22.502 1.00 95.75 109 ALA A CA 1
ATOM 889 C C . ALA A 1 109 ? 4.054 3.676 22.135 1.00 95.75 109 ALA A C 1
ATOM 891 O O . ALA A 1 109 ? 3.701 3.787 20.961 1.00 95.75 109 ALA A O 1
ATOM 892 N N . LEU A 1 110 ? 3.211 3.737 23.161 1.00 97.31 110 LEU A N 1
ATOM 893 C CA . LEU A 1 110 ? 1.851 4.251 23.086 1.00 97.31 110 LEU A CA 1
ATOM 894 C C . LEU A 1 110 ? 1.807 5.463 24.013 1.00 97.31 110 LEU A C 1
ATOM 896 O O . LEU A 1 110 ? 2.056 5.320 25.206 1.00 97.31 110 LEU A O 1
ATOM 900 N N . ILE A 1 111 ? 1.540 6.644 23.471 1.00 96.88 111 ILE A N 1
ATOM 901 C CA . ILE A 1 111 ? 1.547 7.900 24.227 1.00 96.88 111 ILE A CA 1
ATOM 902 C C . ILE A 1 111 ? 0.202 8.612 24.122 1.00 96.88 111 ILE A C 1
ATOM 904 O O . ILE A 1 111 ? -0.525 8.443 23.143 1.00 96.88 111 ILE A O 1
ATOM 908 N N . GLN A 1 112 ? -0.119 9.430 25.119 1.00 97.12 112 GLN A N 1
ATOM 909 C CA . GLN A 1 112 ? -1.298 10.292 25.129 1.00 97.12 112 GLN A CA 1
ATOM 910 C C . GLN A 1 112 ? -0.905 11.757 25.330 1.00 97.12 112 GLN A C 1
ATOM 912 O O . GLN A 1 112 ? -0.073 12.070 26.180 1.00 97.12 112 GLN A O 1
ATOM 917 N N . ASN A 1 113 ? -1.553 12.651 24.585 1.00 96.06 113 ASN A N 1
ATOM 918 C CA . ASN A 1 113 ? -1.512 14.099 24.799 1.00 96.06 113 ASN A CA 1
ATOM 919 C C . ASN A 1 113 ? -2.911 14.720 24.601 1.00 96.06 113 ASN A C 1
ATOM 921 O O . ASN A 1 113 ? -3.925 14.019 24.602 1.00 96.06 113 ASN A O 1
ATOM 925 N N . ASP A 1 114 ? -2.968 16.042 24.452 1.00 93.94 114 ASP A N 1
ATOM 926 C CA . ASP A 1 114 ? -4.183 16.833 24.238 1.00 93.94 114 ASP A CA 1
ATOM 927 C C . ASP A 1 114 ? -4.902 16.531 22.909 1.00 93.94 114 ASP A C 1
ATOM 929 O O . ASP A 1 114 ? -6.115 16.719 22.802 1.00 93.94 114 ASP A O 1
ATOM 933 N N . LYS A 1 115 ? -4.182 16.033 21.898 1.00 92.81 115 LYS A N 1
ATOM 934 C CA . LYS A 1 115 ? -4.714 15.733 20.558 1.00 92.81 115 LYS A CA 1
ATOM 935 C C . LYS A 1 115 ? -5.244 14.306 20.422 1.00 92.81 115 LYS A C 1
ATOM 937 O O . LYS A 1 115 ? -6.050 14.048 19.521 1.00 92.81 115 LYS A O 1
ATOM 942 N N . GLY A 1 116 ? -4.828 13.393 21.300 1.00 95.50 116 GLY A N 1
ATOM 943 C CA . GLY A 1 116 ? -5.321 12.020 21.335 1.00 95.50 116 GLY A CA 1
ATOM 944 C C . GLY A 1 116 ? -4.272 11.005 21.776 1.00 95.50 116 GLY A C 1
ATOM 945 O O . GLY A 1 116 ? -3.504 11.243 22.708 1.00 95.50 116 GLY A O 1
ATOM 946 N N . TYR A 1 117 ? -4.286 9.848 21.118 1.00 96.81 117 TYR A N 1
ATOM 947 C CA . TYR A 1 117 ? -3.395 8.721 21.392 1.00 96.81 117 TYR A CA 1
ATOM 948 C C . TYR A 1 117 ? -2.466 8.502 20.210 1.00 96.81 117 TYR A C 1
ATOM 950 O O . TYR A 1 117 ? -2.888 8.647 19.066 1.00 96.81 117 TYR A O 1
ATOM 958 N N . HIS A 1 118 ? -1.220 8.121 20.462 1.00 97.06 118 HIS A N 1
ATOM 959 C CA . HIS A 1 118 ? -0.237 7.950 19.404 1.00 97.06 118 HIS A CA 1
ATOM 960 C C . HIS A 1 118 ? 0.562 6.671 19.597 1.00 97.06 118 HIS A C 1
ATOM 962 O O . HIS A 1 118 ? 1.136 6.437 20.657 1.00 97.06 118 HIS A O 1
ATOM 968 N N . LEU A 1 119 ? 0.604 5.851 18.554 1.00 96.00 119 LEU A N 1
ATOM 969 C CA . LEU A 1 119 ? 1.471 4.685 18.458 1.00 96.00 119 LEU A CA 1
ATOM 970 C C . LEU A 1 119 ? 2.734 5.094 17.707 1.00 96.00 119 LEU A C 1
ATOM 972 O O . LEU A 1 119 ? 2.659 5.537 16.561 1.00 96.00 119 LEU A O 1
ATOM 976 N N . ILE A 1 120 ? 3.885 4.966 18.356 1.00 95.81 120 ILE A N 1
ATOM 977 C CA . ILE A 1 120 ? 5.178 5.384 17.814 1.00 95.81 120 ILE A CA 1
ATOM 978 C C . ILE A 1 120 ? 5.895 4.167 17.235 1.00 95.81 120 ILE A C 1
ATOM 980 O O . ILE A 1 120 ? 6.071 3.174 17.935 1.00 95.81 120 ILE A O 1
ATOM 984 N N . PHE A 1 121 ? 6.336 4.252 15.985 1.00 93.69 121 PHE A N 1
ATOM 985 C CA . PHE A 1 121 ? 7.183 3.264 15.313 1.00 93.69 121 PHE A CA 1
ATOM 986 C C . PHE A 1 121 ? 8.557 3.884 15.007 1.00 93.69 121 PHE A C 1
ATOM 988 O O . PHE A 1 121 ? 8.800 5.043 15.333 1.00 93.69 121 PHE A O 1
ATOM 995 N N . GLU A 1 122 ? 9.482 3.116 14.423 1.00 89.12 122 GLU A N 1
ATOM 996 C CA . GLU A 1 122 ? 10.842 3.595 14.105 1.00 89.12 122 GLU A CA 1
ATOM 997 C C . GLU A 1 122 ? 10.829 4.858 13.230 1.00 89.12 122 GLU A C 1
ATOM 999 O O . GLU A 1 122 ? 11.438 5.861 13.584 1.00 89.12 122 GLU A O 1
ATOM 1004 N N . ASN A 1 123 ? 10.091 4.813 12.118 1.00 89.38 123 ASN A N 1
ATOM 1005 C CA . ASN A 1 123 ? 10.169 5.815 11.050 1.00 89.38 123 ASN A CA 1
ATOM 1006 C C . ASN A 1 123 ? 8.900 6.668 10.902 1.00 89.38 123 ASN A C 1
ATOM 1008 O O . ASN A 1 123 ? 8.826 7.494 9.992 1.00 89.38 123 ASN A O 1
ATOM 1012 N N . PHE A 1 124 ? 7.877 6.436 11.728 1.00 94.69 124 PHE A N 1
ATOM 1013 C CA . PHE A 1 124 ? 6.584 7.122 11.670 1.00 94.69 124 PHE A CA 1
ATOM 1014 C C . PHE A 1 124 ? 5.788 6.917 12.963 1.00 94.69 124 PHE A C 1
ATOM 1016 O O . PHE A 1 124 ? 6.126 6.092 13.807 1.00 94.69 124 PHE A O 1
ATOM 1023 N N . ASN A 1 125 ? 4.684 7.641 13.101 1.00 94.94 125 ASN A N 1
ATOM 1024 C CA . ASN A 1 125 ? 3.684 7.425 14.135 1.00 94.94 125 ASN A CA 1
ATOM 1025 C C . ASN A 1 125 ? 2.284 7.291 13.528 1.00 94.94 125 ASN A C 1
ATOM 1027 O O . ASN A 1 125 ? 2.010 7.797 12.439 1.00 94.94 125 ASN A O 1
ATOM 1031 N N . PHE A 1 126 ? 1.399 6.636 14.273 1.00 94.19 126 PHE A N 1
ATOM 1032 C CA . PHE A 1 126 ? -0.043 6.639 14.068 1.00 94.19 126 PHE A CA 1
ATOM 1033 C C . PHE A 1 126 ? -0.686 7.483 15.150 1.00 94.19 126 PHE A C 1
ATOM 1035 O O . PHE A 1 126 ? -0.631 7.130 16.322 1.00 94.19 126 PHE A O 1
ATOM 1042 N N . SER A 1 127 ? -1.316 8.577 14.753 1.00 95.88 127 SER A N 1
ATOM 1043 C CA . SER A 1 127 ? -2.066 9.462 15.635 1.00 95.88 127 SER A CA 1
ATOM 1044 C C . SER A 1 127 ? -3.554 9.151 15.536 1.00 95.88 127 SER A C 1
ATOM 1046 O O . SER A 1 127 ? -4.106 9.129 14.438 1.00 95.88 127 SER A O 1
ATOM 1048 N N . ILE A 1 128 ? -4.197 8.925 16.676 1.00 96.69 128 ILE A N 1
ATOM 1049 C CA . ILE A 1 128 ? -5.598 8.538 16.803 1.00 96.69 128 ILE A CA 1
ATOM 1050 C C . ILE A 1 128 ? -6.348 9.599 17.604 1.00 96.69 128 ILE A C 1
ATOM 1052 O O . ILE A 1 128 ? -6.011 9.876 18.756 1.00 96.69 128 ILE A O 1
ATOM 1056 N N . SER A 1 129 ? -7.406 10.152 17.016 1.00 95.69 129 SER A N 1
ATOM 1057 C CA . SER A 1 129 ? -8.302 11.106 17.668 1.00 95.69 129 SER A CA 1
ATOM 1058 C C . SER A 1 129 ? -9.736 10.588 17.654 1.00 95.69 129 SER A C 1
ATOM 1060 O O . SER A 1 129 ? -10.218 10.091 16.635 1.00 95.69 129 SER A O 1
ATOM 1062 N N . ILE A 1 130 ? -10.421 10.713 18.790 1.00 93.12 130 ILE A N 1
ATOM 1063 C CA . ILE A 1 130 ? -11.821 10.318 18.961 1.00 93.12 130 ILE A CA 1
ATOM 1064 C C . ILE A 1 130 ? -12.637 11.607 19.087 1.00 93.12 130 ILE A C 1
ATOM 1066 O O . ILE A 1 130 ? -12.850 12.115 20.186 1.00 93.12 130 ILE A O 1
ATOM 1070 N N . LYS A 1 131 ? -13.027 12.182 17.948 1.00 83.19 131 LYS A N 1
ATOM 1071 C CA . LYS A 1 131 ? -13.854 13.393 17.873 1.00 83.19 131 LYS A CA 1
ATOM 1072 C C . LYS A 1 131 ? -14.761 13.286 16.654 1.00 83.19 131 LYS A C 1
ATOM 1074 O O . LYS A 1 131 ? -14.263 13.283 15.529 1.00 83.19 131 LYS A O 1
ATOM 1079 N N . ASP A 1 132 ? -16.068 13.186 16.898 1.00 76.69 132 ASP A N 1
ATOM 1080 C CA . ASP A 1 132 ? -17.098 13.015 15.861 1.00 76.69 132 ASP A CA 1
ATOM 1081 C C . ASP A 1 132 ? -16.806 11.820 14.931 1.00 76.69 132 ASP A C 1
ATOM 1083 O O . ASP A 1 132 ? -16.859 11.918 13.706 1.00 76.69 132 ASP A O 1
ATOM 1087 N N . GLY A 1 133 ? -16.423 10.694 15.542 1.00 85.94 133 GLY A N 1
ATOM 1088 C CA . GLY A 1 133 ? -15.893 9.508 14.871 1.00 85.94 133 GLY A CA 1
ATOM 1089 C C . GLY A 1 133 ? -14.465 9.196 15.315 1.00 85.94 133 GLY A C 1
ATOM 1090 O O . GLY A 1 133 ? -13.973 9.730 16.313 1.00 85.94 133 GLY A O 1
ATOM 1091 N N . LEU A 1 134 ? -13.804 8.309 14.576 1.00 95.06 134 LEU A N 1
ATOM 1092 C CA . LEU A 1 134 ? -12.426 7.902 14.831 1.00 95.06 134 LEU A CA 1
ATOM 1093 C C . LEU A 1 134 ? -11.552 8.359 13.664 1.00 95.06 134 LEU A C 1
ATOM 1095 O O . LEU A 1 134 ? -11.759 7.946 12.527 1.00 95.06 134 LEU A O 1
ATOM 1099 N N . LYS A 1 135 ? -10.577 9.221 13.945 1.00 96.00 135 LYS A N 1
ATOM 1100 C CA . LYS A 1 135 ? -9.619 9.720 12.956 1.00 96.00 135 LYS A CA 1
ATOM 1101 C C . LYS A 1 135 ? -8.263 9.100 13.214 1.00 96.00 135 LYS A C 1
ATOM 1103 O O . LYS A 1 135 ? -7.771 9.160 14.338 1.00 96.00 135 LYS A O 1
ATOM 1108 N N . ILE A 1 136 ? -7.666 8.538 12.175 1.00 95.88 136 ILE A N 1
ATOM 1109 C CA . ILE A 1 136 ? -6.330 7.952 12.213 1.00 95.88 136 ILE A CA 1
ATOM 1110 C C . ILE A 1 136 ? -5.464 8.725 11.222 1.00 95.88 136 ILE A C 1
ATOM 1112 O O . ILE A 1 136 ? -5.919 9.142 10.159 1.00 95.88 136 ILE A O 1
ATOM 1116 N N . THR A 1 137 ? -4.235 9.043 11.606 1.00 96.75 137 THR A N 1
ATOM 1117 C CA . THR A 1 137 ? -3.284 9.733 10.736 1.00 96.75 137 THR A CA 1
ATOM 1118 C C . THR A 1 137 ? -1.908 9.133 10.916 1.00 96.75 137 THR A C 1
ATOM 1120 O O . THR A 1 137 ? -1.348 9.206 12.010 1.00 96.75 137 THR A O 1
ATOM 1123 N N . SER A 1 138 ? -1.336 8.596 9.842 1.00 96.12 138 SER A N 1
ATOM 1124 C CA . SER A 1 138 ? 0.062 8.173 9.832 1.00 96.12 138 SER A CA 1
ATOM 1125 C C . SER A 1 138 ? 0.953 9.315 9.334 1.00 96.12 138 SER A C 1
ATOM 1127 O O . SER A 1 138 ? 0.625 9.995 8.358 1.00 96.12 138 SER A O 1
ATOM 1129 N N . ASN A 1 139 ? 2.036 9.612 10.051 1.00 94.62 139 ASN A N 1
ATOM 1130 C CA . ASN A 1 139 ? 2.924 10.735 9.735 1.00 94.62 139 ASN A CA 1
ATOM 1131 C C . ASN A 1 139 ? 4.314 10.580 10.383 1.00 94.62 139 ASN A C 1
ATOM 1133 O O . ASN A 1 139 ? 4.523 9.705 11.216 1.00 94.62 139 ASN A O 1
ATOM 1137 N N . LYS A 1 140 ? 5.259 11.446 10.007 1.00 93.06 140 LYS A N 1
ATOM 1138 C CA . LYS A 1 140 ? 6.636 11.510 10.530 1.00 93.06 140 LYS A CA 1
ATOM 1139 C C . LYS A 1 140 ? 6.852 12.589 11.592 1.00 93.06 140 LYS A C 1
ATOM 1141 O O . LYS A 1 140 ? 7.982 12.809 12.016 1.00 93.06 140 LYS A O 1
ATOM 1146 N N . ASN A 1 141 ? 5.805 13.305 11.994 1.00 90.69 141 ASN A N 1
ATOM 1147 C CA . ASN A 1 141 ? 5.974 14.408 12.930 1.00 90.69 141 ASN A CA 1
ATOM 1148 C C . ASN A 1 141 ? 6.392 13.877 14.300 1.00 90.69 141 ASN A C 1
ATOM 1150 O O . ASN A 1 141 ? 5.958 12.808 14.725 1.00 90.69 141 ASN A O 1
ATOM 1154 N N . HIS A 1 142 ? 7.207 14.653 15.004 1.00 90.31 142 HIS A N 1
ATOM 1155 C CA . HIS A 1 142 ? 7.480 14.374 16.402 1.00 90.31 142 HIS A CA 1
ATOM 1156 C C . HIS A 1 142 ? 6.190 14.485 17.218 1.00 90.31 142 HIS A C 1
ATOM 1158 O O . HIS A 1 142 ? 5.379 15.389 16.989 1.00 90.31 142 HIS A O 1
ATOM 1164 N N . VAL A 1 143 ? 6.004 13.567 18.163 1.00 92.75 143 VAL A N 1
ATOM 1165 C CA . VAL A 1 143 ? 4.869 13.587 19.079 1.00 92.75 143 VAL A CA 1
ATOM 1166 C C . VAL A 1 143 ? 5.361 13.253 20.475 1.00 92.75 143 VAL A C 1
ATOM 1168 O O . VAL A 1 143 ? 5.954 12.199 20.685 1.00 92.75 143 VAL A O 1
ATOM 1171 N N . ASP A 1 144 ? 5.042 14.133 21.416 1.00 93.38 144 ASP A N 1
ATOM 1172 C CA . ASP A 1 144 ? 5.291 13.945 22.840 1.00 93.38 144 ASP A CA 1
ATOM 1173 C C . ASP A 1 144 ? 3.995 13.660 23.593 1.00 93.38 144 ASP A C 1
ATOM 1175 O O . ASP A 1 144 ? 2.893 13.996 23.140 1.00 93.38 144 ASP A O 1
ATOM 1179 N N . GLY A 1 145 ? 4.131 13.039 24.762 1.00 95.81 145 GLY A N 1
ATOM 1180 C CA . GLY A 1 145 ? 3.007 12.731 25.633 1.00 95.81 145 GLY A CA 1
ATOM 1181 C C . GLY A 1 145 ? 3.375 11.817 26.795 1.00 95.81 145 GLY A C 1
ATOM 1182 O O . GLY A 1 145 ? 4.531 11.448 27.002 1.00 95.81 145 GLY A O 1
ATOM 1183 N N . THR A 1 146 ? 2.363 11.431 27.561 1.00 97.06 146 THR A N 1
ATOM 1184 C CA . THR A 1 146 ? 2.499 10.478 28.663 1.00 97.06 146 THR A CA 1
ATOM 1185 C C . THR A 1 146 ? 2.437 9.051 28.129 1.00 97.06 146 THR A C 1
ATOM 1187 O O . THR A 1 146 ? 1.516 8.713 27.388 1.00 97.06 146 THR A O 1
ATOM 1190 N N . ASN A 1 147 ? 3.396 8.207 28.515 1.00 97.25 147 ASN A N 1
ATOM 1191 C CA . ASN A 1 147 ? 3.413 6.794 28.136 1.00 97.25 147 ASN A CA 1
ATOM 1192 C C . ASN A 1 147 ? 2.244 6.020 28.757 1.00 97.25 147 ASN A C 1
ATOM 1194 O O . ASN A 1 147 ? 1.952 6.150 29.944 1.00 97.25 147 ASN A O 1
ATOM 1198 N N . LEU A 1 148 ? 1.641 5.152 27.951 1.00 96.69 148 LEU A N 1
ATOM 1199 C CA . LEU A 1 148 ? 0.598 4.204 28.317 1.00 96.69 148 LEU A CA 1
ATOM 1200 C C . LEU A 1 148 ? 0.990 2.798 27.838 1.00 96.69 148 LEU A C 1
ATOM 1202 O O . LEU A 1 148 ? 1.780 2.631 26.908 1.00 96.69 148 LEU A O 1
ATOM 1206 N N . ASN A 1 149 ? 0.396 1.773 28.448 1.00 93.75 149 ASN A N 1
ATOM 1207 C CA . ASN A 1 149 ? 0.528 0.386 27.981 1.00 93.75 149 ASN A CA 1
ATOM 1208 C C . ASN A 1 149 ? -0.680 -0.062 27.152 1.00 93.75 149 ASN A C 1
ATOM 1210 O O . ASN A 1 149 ? -0.537 -0.820 26.189 1.00 93.75 149 ASN A O 1
ATOM 1214 N N . GLU A 1 150 ? -1.861 0.434 27.512 1.00 96.75 150 GLU A N 1
ATOM 1215 C CA . GLU A 1 150 ? -3.108 0.177 26.812 1.00 96.75 150 GLU A CA 1
ATOM 1216 C C . GLU A 1 150 ? -4.084 1.342 26.974 1.00 96.75 150 GLU A C 1
ATOM 1218 O O . GLU A 1 150 ? -3.982 2.132 27.916 1.00 96.75 150 GLU A O 1
ATOM 1223 N N . ILE A 1 151 ? -5.046 1.424 26.058 1.00 95.88 151 ILE A N 1
ATOM 1224 C CA . ILE A 1 151 ? -6.240 2.248 26.216 1.00 95.88 151 ILE A CA 1
ATOM 1225 C C . ILE A 1 151 ? -7.475 1.390 26.007 1.00 95.88 151 ILE A C 1
ATOM 1227 O O . ILE A 1 151 ? -7.499 0.516 25.140 1.00 95.88 151 ILE A O 1
ATOM 1231 N N . ASN A 1 152 ? -8.522 1.728 26.746 1.00 96.69 152 ASN A N 1
ATOM 1232 C CA . ASN A 1 152 ? -9.875 1.325 26.431 1.00 96.69 152 ASN A CA 1
ATOM 1233 C C . ASN A 1 152 ? -10.792 2.560 26.481 1.00 96.69 152 ASN A C 1
ATOM 1235 O O . ASN A 1 152 ? -10.848 3.257 27.500 1.00 96.69 152 ASN A O 1
ATOM 1239 N N . LYS A 1 153 ? -11.448 2.887 25.363 1.00 96.12 153 LYS A N 1
ATOM 1240 C CA . LYS A 1 153 ? -12.270 4.093 25.213 1.00 96.12 153 LYS A CA 1
ATOM 1241 C C . LYS A 1 153 ? -13.576 3.788 24.499 1.00 96.12 153 LYS A C 1
ATOM 1243 O O . LYS A 1 153 ? -13.585 3.423 23.328 1.00 96.12 153 LYS A O 1
ATOM 1248 N N . LYS A 1 154 ? -14.695 4.052 25.174 1.00 94.75 154 LYS A N 1
ATOM 1249 C CA . LYS A 1 154 ? -16.007 4.097 24.524 1.00 94.75 154 LYS A CA 1
ATOM 1250 C C . LYS A 1 154 ? -16.037 5.246 23.519 1.00 94.75 154 LYS A C 1
ATOM 1252 O O . LYS A 1 154 ? -15.753 6.386 23.880 1.00 94.75 154 LYS A O 1
ATOM 1257 N N . ILE A 1 155 ? -16.384 4.932 22.276 1.00 94.25 155 ILE A N 1
ATOM 1258 C CA . ILE A 1 155 ? -16.592 5.912 21.207 1.00 94.25 155 ILE A CA 1
ATOM 1259 C C . ILE A 1 155 ? -18.037 6.415 21.266 1.00 94.25 155 ILE A C 1
ATOM 1261 O O . ILE A 1 155 ? -18.290 7.614 21.198 1.00 94.25 155 ILE A O 1
ATOM 1265 N N . ASN A 1 156 ? -18.992 5.493 21.403 1.00 93.06 156 ASN A N 1
ATOM 1266 C CA . ASN A 1 156 ? -20.415 5.785 21.566 1.00 93.06 156 ASN A CA 1
ATOM 1267 C C . ASN A 1 156 ? -21.104 4.634 22.332 1.00 93.06 156 ASN A C 1
ATOM 1269 O O . ASN A 1 156 ? -20.440 3.871 23.033 1.00 93.06 156 ASN A O 1
ATOM 1273 N N . LYS A 1 157 ? -22.437 4.526 22.246 1.00 93.44 157 LYS A N 1
ATOM 1274 C CA . LYS A 1 157 ? -23.211 3.484 22.947 1.00 93.44 157 LYS A CA 1
ATOM 1275 C C . LYS A 1 157 ? -22.902 2.060 22.470 1.00 93.44 157 LYS A C 1
ATOM 1277 O O . LYS A 1 157 ? -23.072 1.130 23.249 1.00 93.44 157 LYS A O 1
ATOM 1282 N N . GLU A 1 158 ? -22.468 1.896 21.224 1.00 95.62 158 GLU A N 1
ATOM 1283 C CA . GLU A 1 158 ? -22.228 0.591 20.601 1.00 95.62 158 GLU A CA 1
ATOM 1284 C C . GLU A 1 158 ? -20.741 0.281 20.440 1.00 95.62 158 GLU A C 1
ATOM 1286 O O . GLU A 1 158 ? -20.360 -0.884 20.530 1.00 95.62 158 GLU A O 1
ATOM 1291 N N . PHE A 1 159 ? -19.914 1.304 20.203 1.00 97.06 159 PHE A N 1
ATOM 1292 C CA . PHE A 1 159 ? -18.524 1.136 19.794 1.00 97.06 159 PHE A CA 1
ATOM 1293 C C . PHE A 1 159 ? -17.511 1.485 20.881 1.00 97.06 159 PHE A C 1
ATOM 1295 O O . PHE A 1 159 ? -17.633 2.490 21.588 1.00 97.06 159 PHE A O 1
ATOM 1302 N N . GLU A 1 160 ? -16.452 0.685 20.942 1.00 97.31 160 GLU A N 1
ATOM 1303 C CA . GLU A 1 160 ? -15.327 0.825 21.863 1.00 97.31 160 GLU A CA 1
ATOM 1304 C C . GLU A 1 160 ? -14.005 0.635 21.104 1.00 97.31 160 GLU A C 1
ATOM 1306 O O . GLU A 1 160 ? -13.882 -0.248 20.257 1.00 97.31 160 GLU A O 1
ATOM 1311 N N . LEU A 1 161 ? -13.023 1.487 21.396 1.00 97.56 161 LEU A N 1
ATOM 1312 C CA . LEU A 1 161 ? -11.660 1.408 20.887 1.00 97.56 161 LEU A CA 1
ATOM 1313 C C . LEU A 1 161 ? -10.750 0.828 21.966 1.00 97.56 161 LEU A C 1
ATOM 1315 O O . LEU A 1 161 ? -10.655 1.386 23.062 1.00 97.56 161 LEU A O 1
ATOM 1319 N N . ILE A 1 162 ? -10.014 -0.222 21.618 1.00 97.44 162 ILE A N 1
ATOM 1320 C CA . ILE A 1 162 ? -8.968 -0.798 22.460 1.00 97.44 162 ILE A CA 1
ATOM 1321 C C . ILE A 1 162 ? -7.642 -0.704 21.714 1.00 97.44 162 ILE A C 1
ATOM 1323 O O . ILE A 1 162 ? -7.551 -1.122 20.564 1.00 97.44 162 ILE A O 1
ATOM 1327 N N . ILE A 1 163 ? -6.605 -0.182 22.368 1.00 96.62 163 ILE A N 1
ATOM 1328 C CA . ILE A 1 163 ? -5.236 -0.208 21.838 1.00 96.62 163 ILE A CA 1
ATOM 1329 C C . ILE A 1 163 ? -4.330 -0.853 22.871 1.00 96.62 163 ILE A C 1
ATOM 1331 O O . ILE A 1 163 ? -4.362 -0.453 24.031 1.00 96.62 163 ILE A O 1
ATOM 1335 N N . LYS A 1 164 ? -3.504 -1.816 22.460 1.00 94.81 164 LYS A N 1
ATOM 1336 C CA . LYS A 1 164 ? -2.477 -2.422 23.320 1.00 94.81 164 LYS A CA 1
ATOM 1337 C C . LYS A 1 164 ? -1.115 -2.345 22.651 1.00 94.81 164 LYS A C 1
ATOM 1339 O O . LYS A 1 164 ? -1.002 -2.561 21.448 1.00 94.81 164 LYS A O 1
ATOM 1344 N N . ARG A 1 165 ? -0.083 -2.047 23.445 1.00 91.12 165 ARG A N 1
ATOM 1345 C CA . ARG A 1 165 ? 1.307 -1.930 22.978 1.00 91.12 165 ARG A CA 1
ATOM 1346 C C . ARG A 1 165 ? 2.026 -3.281 22.893 1.00 91.12 165 ARG A C 1
ATOM 1348 O O . ARG A 1 165 ? 2.597 -3.589 21.858 1.00 91.12 165 ARG A O 1
ATOM 1355 N N . ASN A 1 166 ? 2.009 -4.063 23.977 1.00 83.81 166 ASN A N 1
ATOM 1356 C CA . ASN A 1 166 ? 2.865 -5.256 24.134 1.00 83.81 166 ASN A CA 1
ATOM 1357 C C . ASN A 1 166 ? 2.497 -6.418 23.196 1.00 83.81 166 ASN A C 1
ATOM 1359 O O . ASN A 1 166 ? 3.346 -7.236 22.869 1.00 83.81 166 ASN A O 1
ATOM 1363 N N . PHE A 1 167 ? 1.241 -6.464 22.757 1.00 83.00 167 PHE A N 1
ATOM 1364 C CA . PHE A 1 167 ? 0.773 -7.267 21.634 1.00 83.00 167 PHE A CA 1
ATOM 1365 C C . PHE A 1 167 ? 0.022 -6.292 20.752 1.00 83.00 167 PHE A C 1
ATOM 1367 O O . PHE A 1 167 ? -1.135 -5.986 21.057 1.00 83.00 167 PHE A O 1
ATOM 1374 N N . PHE A 1 168 ? 0.720 -5.695 19.783 1.00 90.44 168 PHE A N 1
ATOM 1375 C CA . PHE A 1 168 ? 0.163 -4.584 19.027 1.00 90.44 168 PHE A CA 1
ATOM 1376 C C . PHE A 1 168 ? -1.206 -4.953 18.480 1.00 90.44 168 PHE A C 1
ATOM 1378 O O . PHE A 1 168 ? -1.355 -5.868 17.673 1.00 90.44 168 PHE A O 1
ATOM 1385 N N . THR A 1 169 ? -2.204 -4.219 18.942 1.00 94.19 169 THR A N 1
ATOM 1386 C CA . THR A 1 169 ? -3.541 -4.318 18.396 1.00 94.19 169 THR A CA 1
ATOM 1387 C C . THR A 1 169 ? -4.227 -2.979 18.560 1.00 94.19 169 THR A C 1
ATOM 1389 O O . THR A 1 169 ? -4.141 -2.348 19.618 1.00 94.19 169 THR A O 1
ATOM 1392 N N . LEU A 1 170 ? -4.890 -2.537 17.501 1.00 96.62 170 LEU A N 1
ATOM 1393 C CA . LEU A 1 170 ? -5.887 -1.480 17.528 1.00 96.62 170 LEU A CA 1
ATOM 1394 C C . LEU A 1 170 ? -7.204 -2.134 17.128 1.00 96.62 170 LEU A C 1
ATOM 1396 O O . LEU A 1 170 ? -7.409 -2.458 15.960 1.00 96.62 170 LEU A O 1
ATOM 1400 N N . GLN A 1 171 ? -8.077 -2.344 18.107 1.00 97.50 171 GLN A N 1
ATOM 1401 C CA . GLN A 1 171 ? -9.350 -3.033 17.943 1.00 97.50 171 GLN A CA 1
ATOM 1402 C C . GLN A 1 171 ? -10.503 -2.055 18.042 1.00 97.50 171 GLN A C 1
ATOM 1404 O O . GLN A 1 171 ? -10.593 -1.261 18.979 1.00 97.50 171 GLN A O 1
ATOM 1409 N N . LEU A 1 172 ? -11.429 -2.192 17.109 1.00 97.94 172 LEU A N 1
ATOM 1410 C CA . LEU A 1 172 ? -12.759 -1.638 17.203 1.00 97.94 172 LEU A CA 1
ATOM 1411 C C . LEU A 1 172 ? -13.713 -2.763 17.596 1.00 97.94 172 LEU A C 1
ATOM 1413 O O . LEU A 1 172 ? -13.872 -3.748 16.867 1.00 97.94 172 LEU A O 1
ATOM 1417 N N 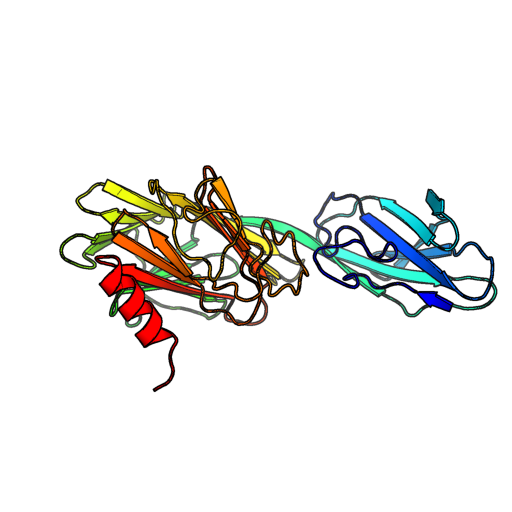. LYS A 1 173 ? -14.366 -2.593 18.741 1.00 98.19 173 LYS A N 1
ATOM 1418 C CA . LYS A 1 173 ? -15.453 -3.458 19.179 1.00 98.19 173 LYS A CA 1
ATOM 1419 C C . LYS A 1 173 ? -16.800 -2.815 18.913 1.00 98.19 173 LYS A C 1
ATOM 1421 O O . LYS A 1 173 ? -16.941 -1.609 19.102 1.00 98.19 173 LYS A O 1
ATOM 1426 N N . ARG A 1 174 ? -17.788 -3.632 18.549 1.00 97.31 174 ARG A N 1
ATOM 1427 C CA . ARG A 1 174 ? -19.211 -3.282 18.553 1.00 97.31 174 ARG A CA 1
ATOM 1428 C C . ARG A 1 174 ? -19.943 -4.254 19.465 1.00 97.31 174 ARG A C 1
ATOM 1430 O O . ARG A 1 174 ? -19.876 -5.455 19.234 1.00 97.31 174 ARG A O 1
ATOM 1437 N N . LEU A 1 175 ? -20.627 -3.747 20.491 1.00 94.62 175 LEU A N 1
ATOM 1438 C CA . LEU A 1 175 ? -21.384 -4.569 21.449 1.00 94.62 175 LEU A CA 1
ATOM 1439 C C . LEU A 1 175 ? -20.557 -5.760 21.984 1.00 94.62 175 LEU A C 1
ATOM 1441 O O . LEU A 1 175 ? -21.015 -6.895 21.989 1.00 94.62 175 LEU A O 1
ATOM 1445 N N . SER A 1 176 ? -19.318 -5.477 22.404 1.00 92.50 176 SER A N 1
ATOM 1446 C CA . SER A 1 176 ? -18.322 -6.429 22.934 1.00 92.50 176 SER A CA 1
ATOM 1447 C C . SER A 1 176 ? -17.603 -7.338 21.925 1.00 92.50 176 SER A C 1
ATOM 1449 O O . SER A 1 176 ? -16.525 -7.836 22.263 1.00 92.50 176 SER A O 1
ATOM 1451 N N . GLU A 1 177 ? -18.096 -7.468 20.693 1.00 97.19 177 GLU A N 1
ATOM 1452 C CA . GLU A 1 177 ? -17.451 -8.246 19.627 1.00 97.19 177 GLU A CA 1
ATOM 1453 C C . GLU A 1 177 ? -16.419 -7.414 18.860 1.00 97.19 177 GLU A C 1
ATOM 1455 O O . GLU A 1 177 ? -16.666 -6.249 18.546 1.00 97.19 177 GLU A O 1
ATOM 1460 N N . VAL A 1 178 ? -15.261 -7.994 18.531 1.00 98.06 178 VAL A N 1
ATOM 1461 C CA . VAL A 1 178 ? -14.250 -7.325 17.691 1.00 98.06 178 VAL A CA 1
ATOM 1462 C C . VAL A 1 178 ? -14.712 -7.365 16.236 1.00 98.06 178 VAL A C 1
ATOM 1464 O O . VAL A 1 178 ? -14.834 -8.438 15.650 1.00 98.06 178 VAL A O 1
ATOM 1467 N N . VAL A 1 179 ? -14.956 -6.195 15.645 1.00 98.19 179 VAL A N 1
ATOM 1468 C CA . VAL A 1 179 ? -15.430 -6.080 14.252 1.00 98.19 179 VAL A CA 1
ATOM 1469 C C . VAL A 1 179 ? -14.330 -5.681 13.272 1.00 98.19 179 VAL A C 1
ATOM 1471 O O . VAL A 1 179 ? -14.434 -5.971 12.079 1.00 98.19 179 VAL A O 1
ATOM 1474 N N . LEU A 1 180 ? -13.277 -5.031 13.773 1.00 97.88 180 LEU A N 1
ATOM 1475 C CA . LEU A 1 180 ? -12.126 -4.580 12.999 1.00 97.88 180 LEU A CA 1
ATOM 1476 C C . LEU A 1 180 ? -10.886 -4.538 13.908 1.00 97.88 180 LEU A C 1
ATOM 1478 O O . LEU A 1 180 ? -10.965 -4.021 15.022 1.00 97.88 180 LEU A O 1
ATOM 1482 N N . SER A 1 181 ? -9.749 -5.058 13.449 1.00 97.44 181 SER A N 1
ATOM 1483 C CA . SER A 1 181 ? -8.497 -5.088 14.213 1.00 97.44 181 SER A CA 1
ATOM 1484 C C . SER A 1 181 ? -7.292 -4.844 13.313 1.00 97.44 181 SER A C 1
ATOM 1486 O O . SER A 1 181 ? -7.100 -5.563 12.340 1.00 97.44 181 SER A O 1
ATOM 1488 N N . LEU A 1 182 ? -6.454 -3.864 13.649 1.00 96.12 182 LEU A N 1
ATOM 1489 C CA . LEU A 1 182 ? -5.149 -3.656 13.016 1.00 96.12 182 LEU A CA 1
ATOM 1490 C C . LEU A 1 182 ? -4.067 -4.254 13.906 1.00 96.12 182 LEU A C 1
ATOM 1492 O O . LEU A 1 182 ? -3.855 -3.781 15.022 1.00 96.12 182 LEU A O 1
ATOM 1496 N N . ASN A 1 183 ? -3.383 -5.267 13.385 1.00 91.44 183 ASN A N 1
ATOM 1497 C CA . ASN A 1 183 ? -2.305 -5.968 14.089 1.00 91.44 183 ASN A CA 1
ATOM 1498 C C . ASN A 1 183 ? -0.962 -5.835 13.361 1.00 91.44 183 ASN A C 1
ATOM 1500 O O . ASN A 1 183 ? 0.090 -6.153 13.910 1.00 91.44 183 ASN A O 1
ATOM 1504 N N . ASN A 1 184 ? -0.988 -5.388 12.104 1.00 88.88 184 ASN A N 1
ATOM 1505 C CA . ASN A 1 184 ? 0.197 -5.305 11.278 1.00 88.88 184 ASN A CA 1
ATOM 1506 C C . ASN A 1 184 ? 0.099 -4.162 10.265 1.00 88.88 184 ASN A C 1
ATOM 1508 O O . ASN A 1 184 ? -0.910 -3.988 9.578 1.00 88.88 184 ASN A O 1
ATOM 1512 N N . ILE A 1 185 ? 1.187 -3.412 10.147 1.00 95.19 185 ILE A N 1
ATOM 1513 C CA . ILE A 1 185 ? 1.378 -2.384 9.131 1.00 95.19 185 ILE A CA 1
ATOM 1514 C C . ILE A 1 185 ? 2.594 -2.779 8.306 1.00 95.19 185 ILE A C 1
ATOM 1516 O O . ILE A 1 185 ? 3.624 -3.162 8.852 1.00 95.19 185 ILE A O 1
ATOM 1520 N N . LYS A 1 186 ? 2.500 -2.655 6.986 1.00 97.00 186 LYS A N 1
ATOM 1521 C CA . LYS A 1 186 ? 3.655 -2.822 6.105 1.00 97.00 186 LYS A CA 1
ATOM 1522 C C . LYS A 1 186 ? 4.048 -1.491 5.493 1.00 97.00 186 LYS A C 1
ATOM 1524 O O . LYS A 1 186 ? 3.178 -0.729 5.071 1.00 97.00 186 LYS A O 1
ATOM 1529 N N . THR A 1 187 ? 5.344 -1.232 5.414 1.00 97.06 187 THR A N 1
ATOM 1530 C CA . THR A 1 187 ? 5.907 -0.109 4.662 1.00 97.06 187 THR A CA 1
ATOM 1531 C C . THR A 1 187 ? 6.861 -0.615 3.592 1.00 97.06 187 THR A C 1
ATOM 1533 O O . THR A 1 187 ? 7.466 -1.674 3.744 1.00 97.06 187 THR A O 1
ATOM 1536 N N . ILE A 1 188 ? 7.010 0.152 2.514 1.00 97.19 188 ILE A N 1
ATOM 1537 C CA . ILE A 1 188 ? 8.147 0.021 1.601 1.00 97.19 188 ILE A CA 1
ATOM 1538 C C . ILE A 1 188 ? 9.120 1.150 1.923 1.00 97.19 188 ILE A C 1
ATOM 1540 O O . ILE A 1 188 ? 8.737 2.318 1.866 1.00 97.19 188 ILE A O 1
ATOM 1544 N N . GLU A 1 189 ? 10.351 0.797 2.289 1.00 95.38 189 GLU A N 1
ATOM 1545 C CA . GLU A 1 189 ? 11.378 1.726 2.768 1.00 95.38 189 GLU A CA 1
ATOM 1546 C C . GLU A 1 189 ? 12.600 1.756 1.847 1.00 95.38 189 GLU A C 1
ATOM 1548 O O . GLU A 1 189 ? 13.038 0.713 1.357 1.00 95.38 189 GLU A O 1
ATOM 1553 N N . ASP A 1 190 ? 13.180 2.942 1.645 1.00 92.12 190 ASP A N 1
ATOM 1554 C CA . ASP A 1 190 ? 14.514 3.105 1.055 1.00 92.12 190 ASP A CA 1
ATOM 1555 C C . ASP A 1 190 ? 15.633 3.049 2.121 1.00 92.12 190 ASP A C 1
ATOM 1557 O O . ASP A 1 190 ? 15.378 3.021 3.328 1.00 92.12 190 ASP A O 1
ATOM 1561 N N . SER A 1 191 ? 16.898 3.051 1.686 1.00 90.44 191 SER A N 1
ATOM 1562 C CA . SER A 1 191 ? 18.070 3.038 2.581 1.00 90.44 191 SER A CA 1
ATOM 1563 C C . SER A 1 191 ? 18.229 4.284 3.450 1.00 90.44 191 SER A C 1
ATOM 1565 O O . SER A 1 191 ? 19.028 4.277 4.383 1.00 90.44 191 SER A O 1
ATOM 1567 N N . LYS A 1 192 ? 17.464 5.344 3.179 1.00 89.06 192 LYS A N 1
ATOM 1568 C CA . LYS A 1 192 ? 17.451 6.593 3.945 1.00 89.06 192 LYS A CA 1
ATOM 1569 C C . LYS A 1 192 ? 16.306 6.632 4.968 1.00 89.06 192 LYS A C 1
ATOM 1571 O O . LYS A 1 192 ? 16.143 7.644 5.643 1.00 89.06 192 LYS A O 1
ATOM 1576 N N . GLY A 1 193 ? 15.501 5.570 5.082 1.00 87.50 193 GLY A N 1
ATOM 1577 C CA . GLY A 1 193 ? 14.329 5.525 5.965 1.00 87.50 193 GLY A CA 1
ATOM 1578 C C . GLY A 1 193 ? 13.125 6.313 5.429 1.00 87.50 193 GLY A C 1
ATOM 1579 O O . GLY A 1 193 ? 12.196 6.655 6.174 1.00 87.50 193 GLY A O 1
ATOM 1580 N N . ASN A 1 194 ? 13.107 6.650 4.137 1.00 91.69 194 ASN A N 1
ATOM 1581 C CA . ASN A 1 194 ? 11.905 7.169 3.498 1.00 91.69 194 ASN A CA 1
ATOM 1582 C C . ASN A 1 194 ? 10.953 6.026 3.194 1.00 91.69 194 ASN A C 1
ATOM 1584 O O . ASN A 1 194 ? 11.361 4.978 2.706 1.00 91.69 194 ASN A O 1
ATOM 1588 N N . ILE A 1 195 ? 9.675 6.265 3.463 1.00 95.19 195 ILE A N 1
ATOM 1589 C CA . ILE A 1 195 ? 8.605 5.323 3.176 1.00 95.19 195 ILE A CA 1
ATOM 1590 C C . ILE A 1 195 ? 7.969 5.770 1.863 1.00 95.19 195 ILE A C 1
ATOM 1592 O O . ILE A 1 195 ? 7.534 6.916 1.778 1.00 95.19 195 ILE A O 1
ATOM 1596 N N . SER A 1 196 ? 7.944 4.896 0.856 1.00 95.06 196 SER A N 1
ATOM 1597 C CA . SER A 1 196 ? 7.299 5.150 -0.443 1.00 95.06 196 SER A CA 1
ATOM 1598 C C . SER A 1 196 ? 5.900 4.548 -0.535 1.00 95.06 196 SER A C 1
ATOM 1600 O O . SER A 1 196 ? 5.098 4.976 -1.359 1.00 95.06 196 SER A O 1
ATOM 1602 N N . ASN A 1 197 ? 5.574 3.570 0.311 1.00 96.88 197 ASN A N 1
ATOM 1603 C CA . ASN A 1 197 ? 4.251 2.959 0.377 1.00 96.88 197 ASN A CA 1
ATOM 1604 C C . ASN A 1 197 ? 3.924 2.545 1.807 1.00 96.88 197 ASN A C 1
ATOM 1606 O O . ASN A 1 197 ? 4.809 2.109 2.545 1.00 96.88 197 ASN A O 1
ATOM 1610 N N . ILE A 1 198 ? 2.648 2.629 2.172 1.00 97.12 198 ILE A N 1
ATOM 1611 C CA . ILE A 1 198 ? 2.139 2.098 3.430 1.00 97.12 198 ILE A CA 1
ATOM 1612 C C . ILE A 1 198 ? 0.868 1.281 3.197 1.00 97.12 198 ILE A C 1
ATOM 1614 O O . ILE A 1 198 ? -0.028 1.680 2.450 1.00 97.12 198 ILE A O 1
ATOM 1618 N N . SER A 1 199 ? 0.796 0.128 3.856 1.00 97.50 199 SER A N 1
ATOM 1619 C CA . SER A 1 199 ? -0.312 -0.821 3.787 1.00 97.50 199 SER A CA 1
ATOM 1620 C C . SER A 1 199 ? -0.805 -1.157 5.186 1.00 97.50 199 SER A C 1
ATOM 1622 O O . SER A 1 199 ? -0.030 -1.589 6.040 1.00 97.50 199 SER A O 1
ATOM 1624 N N . PHE A 1 200 ? -2.101 -0.972 5.421 1.00 96.50 200 PHE A N 1
ATOM 1625 C CA . PHE A 1 200 ? -2.753 -1.379 6.663 1.00 96.50 200 PHE A CA 1
ATOM 1626 C C . PHE A 1 200 ? -3.461 -2.700 6.431 1.00 96.50 200 PHE A C 1
ATOM 1628 O O . PHE A 1 200 ? -4.245 -2.800 5.485 1.00 96.50 200 PHE A O 1
ATOM 1635 N N . ILE A 1 201 ? -3.177 -3.684 7.280 1.00 96.75 201 ILE A N 1
ATOM 1636 C CA . ILE A 1 201 ? -3.718 -5.036 7.170 1.00 96.75 201 ILE A CA 1
ATOM 1637 C C . ILE A 1 201 ? -4.629 -5.266 8.367 1.00 96.75 201 ILE A C 1
ATOM 1639 O O . ILE A 1 201 ? -4.174 -5.353 9.509 1.00 96.75 201 ILE A O 1
ATOM 1643 N N . TRP A 1 202 ? -5.923 -5.305 8.087 1.00 96.88 202 TRP A N 1
ATOM 1644 C CA . TRP A 1 202 ? -6.969 -5.391 9.084 1.00 96.88 202 TRP A CA 1
ATOM 1645 C C . TRP A 1 202 ? -7.619 -6.769 9.065 1.00 96.88 202 TRP A C 1
ATOM 1647 O O . TRP A 1 202 ? -8.099 -7.225 8.024 1.00 96.88 202 TRP A O 1
ATOM 1657 N N . ASP A 1 203 ? -7.747 -7.371 10.239 1.00 97.69 203 ASP A N 1
ATOM 1658 C CA . ASP A 1 203 ? -8.729 -8.423 10.461 1.00 97.69 203 ASP A CA 1
ATOM 1659 C C . ASP A 1 203 ? -10.109 -7.775 10.589 1.00 97.69 203 ASP A C 1
ATOM 1661 O O . ASP A 1 203 ? -10.263 -6.731 11.230 1.00 97.69 203 ASP A O 1
ATOM 1665 N N . TYR A 1 204 ? -11.126 -8.369 9.972 1.00 97.50 204 TYR A N 1
ATOM 1666 C CA . TYR A 1 204 ? -12.475 -7.808 9.954 1.00 97.50 204 TYR A CA 1
ATOM 1667 C C . TYR A 1 204 ? -13.528 -8.905 9.800 1.00 97.50 204 TYR A C 1
ATOM 1669 O O . TYR A 1 204 ? -13.333 -9.886 9.082 1.00 97.50 204 TYR A O 1
ATOM 1677 N N . THR A 1 205 ? -14.673 -8.733 10.460 1.00 97.88 205 THR A N 1
ATOM 1678 C CA . THR A 1 205 ? -15.745 -9.748 10.487 1.00 97.88 205 THR A CA 1
ATOM 1679 C C . THR A 1 205 ? -16.898 -9.443 9.533 1.00 97.88 205 THR A C 1
ATOM 1681 O O . THR A 1 205 ? -17.805 -10.263 9.380 1.00 97.88 205 THR A O 1
ATOM 1684 N N . ALA A 1 206 ? -16.859 -8.289 8.857 1.00 97.62 206 ALA A N 1
ATOM 1685 C CA . ALA A 1 206 ? -17.921 -7.867 7.955 1.00 97.62 206 ALA A CA 1
ATOM 1686 C C . ALA A 1 206 ? -18.120 -8.851 6.790 1.00 97.62 206 ALA A C 1
ATOM 1688 O O . ALA A 1 206 ? -17.165 -9.294 6.134 1.00 97.62 206 ALA A O 1
ATOM 1689 N N . LYS A 1 207 ? -19.388 -9.166 6.527 1.00 97.69 207 LYS A N 1
ATOM 1690 C CA . LYS A 1 207 ? -19.865 -10.027 5.437 1.00 97.69 207 LYS A CA 1
ATOM 1691 C C . LYS A 1 207 ? -20.180 -9.226 4.179 1.00 97.69 207 LYS A C 1
ATOM 1693 O O . LYS A 1 207 ? -20.058 -9.756 3.073 1.00 97.69 207 LYS A O 1
ATOM 1698 N N . TYR A 1 208 ? -20.558 -7.962 4.346 1.00 97.94 208 TYR A N 1
ATOM 1699 C CA . TYR A 1 208 ? -20.909 -7.071 3.258 1.00 97.94 208 TYR A CA 1
ATOM 1700 C C . TYR A 1 208 ? -20.039 -5.824 3.293 1.00 97.94 208 TYR A C 1
ATOM 1702 O O . TYR A 1 208 ? -19.921 -5.145 4.310 1.00 97.94 208 TYR A O 1
ATOM 1710 N N . ILE A 1 209 ? -19.437 -5.527 2.148 1.00 98.00 209 ILE A N 1
ATOM 1711 C CA . ILE A 1 209 ? -18.671 -4.310 1.914 1.00 98.00 209 ILE A CA 1
ATOM 1712 C C . ILE A 1 209 ? -19.351 -3.563 0.776 1.00 98.00 209 ILE A C 1
ATOM 1714 O O . ILE A 1 209 ? -19.447 -4.090 -0.332 1.00 98.00 209 ILE A O 1
ATOM 1718 N N . TRP A 1 210 ? -19.798 -2.339 1.029 1.00 97.69 210 TRP A N 1
ATOM 1719 C CA . TRP A 1 210 ? -20.448 -1.499 0.023 1.00 97.69 210 TRP A CA 1
ATOM 1720 C C . TRP A 1 210 ? -19.672 -0.216 -0.228 1.00 97.69 210 TRP A C 1
ATOM 1722 O O . TRP A 1 210 ? -19.003 0.307 0.661 1.00 97.69 210 TRP A O 1
ATOM 1732 N N . GLY A 1 211 ? -19.818 0.326 -1.435 1.00 96.25 211 GLY A N 1
ATOM 1733 C CA . GLY A 1 211 ? -19.201 1.580 -1.844 1.00 96.25 211 GLY A CA 1
ATOM 1734 C C . GLY A 1 211 ? -17.975 1.343 -2.710 1.00 96.25 211 GLY A C 1
ATOM 1735 O O . GLY A 1 211 ? -18.033 0.620 -3.698 1.00 96.25 211 GLY A O 1
ATOM 1736 N N . THR A 1 212 ? -16.863 1.971 -2.343 1.00 96.62 212 THR A N 1
ATOM 1737 C CA . THR A 1 212 ? -15.636 2.139 -3.135 1.00 96.62 212 THR A CA 1
ATOM 1738 C C . THR A 1 212 ? -15.803 2.993 -4.400 1.00 96.62 212 THR A C 1
ATOM 1740 O O . THR A 1 212 ? -14.950 2.964 -5.288 1.00 96.62 212 THR A O 1
ATOM 1743 N N . GLY A 1 213 ? -16.882 3.776 -4.473 1.00 95.69 213 GLY A N 1
ATOM 1744 C CA . GLY A 1 213 ? -17.261 4.573 -5.640 1.00 95.69 213 GLY A CA 1
ATOM 1745 C C . GLY A 1 213 ? -18.274 3.865 -6.536 1.00 95.69 213 GLY A C 1
ATOM 1746 O O . GLY A 1 213 ? -19.038 3.020 -6.072 1.00 95.69 213 GLY A O 1
ATOM 1747 N N . GLU A 1 214 ? -18.284 4.222 -7.816 1.00 96.50 214 GLU A N 1
ATOM 1748 C CA . GLU A 1 214 ? -19.065 3.530 -8.842 1.00 96.50 214 GLU A CA 1
ATOM 1749 C C . GLU A 1 214 ? -18.437 2.162 -9.145 1.00 96.50 214 GLU A C 1
ATOM 1751 O O . GLU A 1 214 ? -17.224 2.065 -9.355 1.00 96.50 214 GLU A O 1
ATOM 1756 N N . ARG A 1 215 ? -19.244 1.094 -9.168 1.00 96.00 215 ARG A N 1
ATOM 1757 C CA . ARG A 1 215 ? -18.779 -0.275 -9.435 1.00 96.00 215 ARG A CA 1
ATOM 1758 C C . ARG A 1 215 ? -19.722 -1.020 -10.366 1.00 96.00 215 ARG A C 1
ATOM 1760 O O . ARG A 1 215 ? -20.936 -0.966 -10.197 1.00 96.00 215 ARG A O 1
ATOM 1767 N N . PHE A 1 216 ? -19.130 -1.759 -11.304 1.00 93.75 216 PHE A N 1
ATOM 1768 C CA . PHE A 1 216 ? -19.838 -2.541 -12.325 1.00 93.75 216 PHE A CA 1
ATOM 1769 C C . PHE A 1 216 ? -19.721 -4.054 -12.110 1.00 93.75 216 PHE A C 1
ATOM 1771 O O . PHE A 1 216 ? -20.487 -4.817 -12.689 1.00 93.75 216 PHE A O 1
ATOM 1778 N N . ASN A 1 217 ? -18.760 -4.493 -11.291 1.00 92.12 217 ASN A N 1
ATOM 1779 C CA . ASN A 1 217 ? -18.509 -5.906 -11.025 1.00 92.12 217 ASN A CA 1
ATOM 1780 C C . ASN A 1 217 ? -19.533 -6.509 -10.052 1.00 92.12 217 ASN A C 1
ATOM 1782 O O . ASN A 1 217 ? -20.137 -7.527 -10.361 1.00 92.12 217 ASN A O 1
ATOM 1786 N N . ASN A 1 218 ? -19.716 -5.899 -8.879 1.00 94.88 218 ASN A N 1
ATOM 1787 C CA . ASN A 1 218 ? -20.587 -6.375 -7.807 1.00 94.88 218 ASN A CA 1
ATOM 1788 C C . ASN A 1 218 ? -21.043 -5.204 -6.925 1.00 94.88 218 ASN A C 1
ATOM 1790 O O . ASN A 1 218 ? -20.368 -4.184 -6.821 1.00 94.88 218 ASN A O 1
ATOM 1794 N N . VAL A 1 219 ? -22.161 -5.366 -6.215 1.00 95.50 219 VAL A N 1
ATOM 1795 C CA . VAL A 1 219 ? -22.562 -4.414 -5.160 1.00 95.50 219 VAL A CA 1
ATOM 1796 C C . VAL A 1 219 ? -21.821 -4.707 -3.852 1.00 95.50 219 VAL A C 1
ATOM 1798 O O . VAL A 1 219 ? -21.311 -3.790 -3.214 1.00 95.50 219 VAL A O 1
ATOM 1801 N N . ASN A 1 220 ? -21.734 -5.984 -3.464 1.00 97.62 220 ASN A N 1
ATOM 1802 C CA . ASN A 1 220 ? -20.898 -6.423 -2.348 1.00 97.62 220 ASN A CA 1
ATOM 1803 C C . ASN A 1 220 ? -19.459 -6.634 -2.836 1.00 97.62 220 ASN A C 1
ATOM 1805 O O . ASN A 1 220 ? -19.212 -7.506 -3.664 1.00 97.62 220 ASN A O 1
ATOM 1809 N N . GLN A 1 221 ? -18.520 -5.863 -2.300 1.00 97.38 221 GLN A N 1
ATOM 1810 C CA . GLN A 1 221 ? -17.102 -5.917 -2.656 1.00 97.38 221 GLN A CA 1
ATOM 1811 C C . GLN A 1 221 ? -16.306 -6.939 -1.829 1.00 97.38 221 GLN A C 1
ATOM 1813 O O . GLN A 1 221 ? -15.101 -7.070 -2.034 1.00 97.38 221 GLN A O 1
ATOM 1818 N N . LYS A 1 222 ? -16.940 -7.680 -0.906 1.00 97.75 222 LYS A N 1
ATOM 1819 C CA . LYS A 1 222 ? -16.292 -8.771 -0.158 1.00 97.75 222 LYS A CA 1
ATOM 1820 C C . LYS A 1 222 ? -15.680 -9.798 -1.121 1.00 97.75 222 LYS A C 1
ATOM 1822 O O . LYS A 1 222 ? -16.319 -10.223 -2.076 1.00 97.75 222 LYS A O 1
ATOM 1827 N N . GLY A 1 223 ? -14.440 -10.196 -0.857 1.00 97.00 223 GLY A N 1
ATOM 1828 C CA . GLY A 1 223 ? -13.621 -11.053 -1.720 1.00 97.00 223 GLY A CA 1
ATOM 1829 C C . GLY A 1 223 ? -13.014 -10.337 -2.933 1.00 97.00 223 GLY A C 1
ATOM 1830 O O . GLY A 1 223 ? -12.205 -10.930 -3.639 1.00 97.00 223 GLY A O 1
ATOM 1831 N N . GLY A 1 224 ? -13.392 -9.080 -3.180 1.00 95.38 224 GLY A N 1
ATOM 1832 C CA . GLY A 1 224 ? -12.945 -8.281 -4.313 1.00 95.38 224 GLY A CA 1
ATOM 1833 C C . GLY A 1 224 ? -11.760 -7.368 -4.005 1.00 95.38 224 GLY A C 1
ATOM 1834 O O . GLY A 1 224 ? -11.194 -7.354 -2.909 1.00 95.38 224 GLY A O 1
ATOM 1835 N N . TYR A 1 225 ? -11.401 -6.569 -5.006 1.00 94.69 225 TYR A N 1
ATOM 1836 C CA . TYR A 1 225 ? -10.308 -5.604 -4.957 1.00 94.69 225 TYR A CA 1
ATOM 1837 C C . TYR A 1 225 ? -10.643 -4.363 -5.792 1.00 94.69 225 TYR A C 1
ATOM 1839 O O . TYR A 1 225 ? -11.300 -4.452 -6.828 1.00 94.69 225 TYR A O 1
ATOM 1847 N N . THR A 1 226 ? -10.128 -3.213 -5.365 1.00 93.44 226 THR A N 1
ATOM 1848 C CA . THR A 1 226 ? -10.104 -1.964 -6.127 1.00 93.44 226 THR A CA 1
ATOM 1849 C C . THR A 1 226 ? -8.687 -1.417 -6.202 1.00 93.44 226 THR A C 1
ATOM 1851 O O . THR A 1 226 ? -8.002 -1.303 -5.186 1.00 93.44 226 THR A O 1
ATOM 1854 N N . ASN A 1 227 ? -8.281 -0.975 -7.394 1.00 91.06 227 ASN A N 1
ATOM 1855 C CA . ASN A 1 227 ? -7.028 -0.248 -7.600 1.00 91.06 227 ASN A CA 1
ATOM 1856 C C . ASN A 1 227 ? -7.101 1.240 -7.187 1.00 91.06 227 ASN A C 1
ATOM 1858 O O . ASN A 1 227 ? -6.061 1.880 -7.043 1.00 91.06 227 ASN A O 1
ATOM 1862 N N . GLY A 1 228 ? -8.312 1.780 -6.997 1.00 93.06 228 GLY A N 1
ATOM 1863 C CA . GLY A 1 228 ? -8.561 3.177 -6.637 1.00 93.06 228 GLY A CA 1
ATOM 1864 C C . GLY A 1 228 ? -8.199 4.186 -7.727 1.00 93.06 228 GLY A C 1
ATOM 1865 O O . GLY A 1 228 ? -7.872 5.325 -7.399 1.00 93.06 228 GLY A O 1
ATOM 1866 N N . ARG A 1 229 ? -8.188 3.773 -9.000 1.00 91.88 229 ARG A N 1
ATOM 1867 C CA . ARG A 1 229 ? -7.808 4.602 -10.153 1.00 91.88 229 ARG A CA 1
ATOM 1868 C C . ARG A 1 229 ? -9.014 4.954 -11.005 1.00 91.88 229 ARG A C 1
ATOM 1870 O O . ARG A 1 229 ? -9.917 4.141 -11.169 1.00 91.88 229 ARG A O 1
ATOM 1877 N N . VAL A 1 230 ? -9.008 6.181 -11.519 1.00 92.44 230 VAL A N 1
ATOM 1878 C CA . VAL A 1 230 ? -9.933 6.615 -12.567 1.00 92.44 230 VAL A CA 1
ATOM 1879 C C . VAL A 1 230 ? -9.429 6.005 -13.864 1.00 92.44 230 VAL A C 1
ATOM 1881 O O . VAL A 1 230 ? -8.297 6.278 -14.264 1.00 92.44 230 VAL A O 1
ATOM 1884 N N . VAL A 1 231 ? -10.241 5.162 -14.491 1.00 89.75 231 VAL A N 1
ATOM 1885 C CA . VAL A 1 231 ? -9.885 4.497 -15.744 1.00 89.75 231 VAL A CA 1
ATOM 1886 C C . VAL A 1 231 ? -11.010 4.688 -16.747 1.00 89.75 231 VAL A C 1
ATOM 1888 O O . VAL A 1 231 ? -12.145 4.272 -16.519 1.00 89.75 231 VAL A O 1
ATOM 1891 N N . GLU A 1 232 ? -10.679 5.303 -17.881 1.00 89.69 232 GLU A N 1
ATOM 1892 C CA . GLU A 1 232 ? -11.589 5.408 -19.014 1.00 89.69 232 GLU A CA 1
ATOM 1893 C C . GLU A 1 232 ? -11.576 4.093 -19.799 1.00 89.69 232 GLU A C 1
ATOM 1895 O O . GLU A 1 232 ? -10.716 3.869 -20.648 1.00 89.69 232 GLU A O 1
ATOM 1900 N N . LYS A 1 233 ? -12.522 3.196 -19.501 1.00 86.56 233 LYS A N 1
ATOM 1901 C CA . LYS A 1 233 ? -12.635 1.907 -20.192 1.00 86.56 233 LYS A CA 1
ATOM 1902 C C . LYS A 1 233 ? -13.950 1.788 -20.951 1.00 86.56 233 LYS A C 1
ATOM 1904 O O . LYS A 1 233 ? -15.004 1.570 -20.356 1.00 86.56 233 LYS A O 1
ATOM 1909 N N . TYR A 1 234 ? -13.884 1.894 -22.277 1.00 86.12 234 TYR A N 1
ATOM 1910 C CA . TYR A 1 234 ? -15.058 1.765 -23.136 1.00 86.12 234 TYR A CA 1
ATOM 1911 C C . TYR A 1 234 ? -15.575 0.317 -23.164 1.00 86.12 234 TYR A C 1
ATOM 1913 O O . TYR A 1 234 ? -14.991 -0.551 -23.811 1.00 86.12 234 TYR A O 1
ATOM 1921 N N . THR A 1 235 ? -16.711 0.083 -22.495 1.00 88.06 235 THR A N 1
ATOM 1922 C CA . THR A 1 235 ? -17.381 -1.223 -22.312 1.00 88.06 235 THR A CA 1
ATOM 1923 C C . THR A 1 235 ? -16.565 -2.251 -21.513 1.00 88.06 235 THR A C 1
ATOM 1925 O O . THR A 1 235 ? -15.364 -2.103 -21.308 1.00 88.06 235 THR A O 1
ATOM 1928 N N . GLN A 1 236 ? -17.227 -3.310 -21.026 1.00 87.69 236 GLN A N 1
ATOM 1929 C CA . GLN A 1 236 ? -16.584 -4.414 -20.290 1.00 87.69 236 GLN A CA 1
ATOM 1930 C C . GLN A 1 236 ? -15.692 -3.924 -19.132 1.00 87.69 236 GLN A C 1
ATOM 1932 O O . GLN A 1 236 ? -14.541 -4.346 -18.965 1.00 87.69 236 GLN A O 1
ATOM 1937 N N . GLN A 1 237 ? -16.231 -3.000 -18.334 1.00 85.94 237 GLN A N 1
ATOM 1938 C CA . GLN A 1 237 ? -15.515 -2.280 -17.281 1.00 85.94 237 GLN A CA 1
ATOM 1939 C C . GLN A 1 237 ? -14.870 -3.247 -16.278 1.00 85.94 237 GLN A C 1
ATOM 1941 O O . GLN A 1 237 ? -13.706 -3.087 -15.908 1.00 85.94 237 GLN A O 1
ATOM 1946 N N . GLY A 1 238 ? -15.579 -4.318 -15.907 1.00 87.69 238 GLY A N 1
ATOM 1947 C CA . GLY A 1 238 ? -15.082 -5.298 -14.945 1.00 87.69 238 GLY A CA 1
ATOM 1948 C C . GLY A 1 238 ? -14.787 -4.625 -13.604 1.00 87.69 238 GLY A C 1
ATOM 1949 O O . GLY A 1 238 ? -15.686 -4.062 -12.985 1.00 87.69 238 GLY A O 1
ATOM 1950 N N . ASN A 1 239 ? -13.528 -4.676 -13.163 1.00 86.38 239 ASN A N 1
ATOM 1951 C CA . ASN A 1 239 ? -13.084 -4.041 -11.916 1.00 86.38 239 ASN A CA 1
ATOM 1952 C C . ASN A 1 239 ? -12.722 -2.551 -12.072 1.00 86.38 239 ASN A C 1
ATOM 1954 O O . ASN A 1 239 ? -12.541 -1.866 -11.061 1.00 86.38 239 ASN A O 1
ATOM 1958 N N . GLU A 1 240 ? -12.619 -2.058 -13.308 1.00 91.06 240 GLU A N 1
ATOM 1959 C CA . GLU A 1 240 ? -12.289 -0.663 -13.599 1.00 91.06 240 GLU A CA 1
ATOM 1960 C C . GLU A 1 240 ? -13.509 0.248 -13.443 1.00 91.06 240 GLU A C 1
ATOM 1962 O O . GLU A 1 240 ? -14.657 -0.186 -13.566 1.00 91.06 240 GLU A O 1
ATOM 1967 N N . THR A 1 241 ? -13.263 1.521 -13.136 1.00 92.69 241 THR A N 1
ATOM 1968 C CA . THR A 1 241 ? -14.323 2.502 -12.888 1.00 92.69 241 THR A CA 1
ATOM 1969 C C . THR A 1 241 ? -13.878 3.921 -13.225 1.00 92.69 241 THR A C 1
ATOM 1971 O O . THR A 1 241 ? -12.706 4.277 -13.082 1.00 92.69 241 THR A O 1
ATOM 1974 N N . TYR A 1 242 ? -14.839 4.747 -13.633 1.00 93.56 242 TYR A N 1
ATOM 1975 C CA . TYR A 1 242 ? -14.641 6.173 -13.871 1.00 93.56 242 TYR A CA 1
ATOM 1976 C C . TYR A 1 242 ? -14.641 6.979 -12.569 1.00 93.56 242 TYR A C 1
ATOM 1978 O O . TYR A 1 242 ? -14.043 8.051 -12.508 1.00 93.56 242 TYR A O 1
ATOM 1986 N N . LEU A 1 243 ? -15.299 6.474 -11.520 1.00 94.75 243 LEU A N 1
ATOM 1987 C CA . LEU A 1 243 ? -15.504 7.203 -10.271 1.00 94.75 243 LEU A CA 1
ATOM 1988 C C . LEU A 1 243 ? -15.148 6.339 -9.051 1.00 94.75 243 LEU A C 1
ATOM 1990 O O . LEU A 1 243 ? -16.033 5.974 -8.271 1.00 94.75 243 LEU A O 1
ATOM 1994 N N . PRO A 1 244 ? -13.863 5.989 -8.850 1.00 95.62 244 PRO A N 1
ATOM 1995 C CA . PRO A 1 244 ? -13.427 5.341 -7.623 1.00 95.62 244 PRO A CA 1
ATOM 1996 C C . PRO A 1 244 ? -13.527 6.323 -6.451 1.00 95.62 244 PRO A C 1
ATOM 1998 O O . PRO A 1 244 ? -13.149 7.489 -6.554 1.00 95.62 244 PRO A O 1
ATOM 2001 N N . ILE A 1 245 ? -13.978 5.837 -5.300 1.00 96.12 245 ILE A N 1
ATOM 2002 C CA . ILE A 1 245 ? -13.982 6.612 -4.058 1.00 96.12 245 ILE A CA 1
ATOM 2003 C C . ILE A 1 245 ? -13.340 5.752 -2.970 1.00 96.12 245 ILE A C 1
ATOM 2005 O O . ILE A 1 245 ? -13.777 4.620 -2.773 1.00 96.12 245 ILE A O 1
ATOM 2009 N N . PRO A 1 246 ? -12.337 6.241 -2.222 1.00 96.75 246 PRO A N 1
ATOM 2010 C CA . PRO A 1 246 ? -11.665 5.474 -1.174 1.00 96.75 246 PRO A CA 1
ATOM 2011 C C . PRO A 1 246 ? -12.491 5.393 0.125 1.00 96.75 246 PRO A C 1
ATOM 2013 O O . PRO A 1 246 ? -11.968 5.585 1.222 1.00 96.75 246 PRO A O 1
ATOM 2016 N N . PHE A 1 247 ? -13.789 5.118 0.002 1.00 97.69 247 PHE A N 1
ATOM 2017 C CA . PHE A 1 247 ? -14.749 4.971 1.091 1.00 97.69 247 PHE A CA 1
ATOM 2018 C C . PHE A 1 247 ? -15.530 3.671 0.931 1.00 97.69 247 PHE A C 1
ATOM 2020 O O . PHE A 1 247 ? -16.039 3.394 -0.153 1.00 97.69 247 PHE A O 1
ATOM 2027 N N . PHE A 1 248 ? -15.685 2.914 2.012 1.00 98.12 248 PHE A N 1
ATOM 2028 C CA . PHE A 1 248 ? -16.620 1.795 2.069 1.00 98.12 248 PHE A CA 1
ATOM 2029 C C . PHE A 1 248 ? -17.385 1.778 3.394 1.00 98.12 248 PHE A C 1
ATOM 2031 O O . PHE A 1 248 ? -16.940 2.346 4.394 1.00 98.12 248 PHE A O 1
ATOM 2038 N N . SER A 1 249 ? -18.528 1.100 3.409 1.00 98.06 249 SER A N 1
ATOM 2039 C CA . SER A 1 249 ? -19.332 0.832 4.602 1.00 98.06 249 SER A CA 1
ATOM 2040 C C . SER A 1 249 ? -19.617 -0.659 4.754 1.00 98.06 249 SER A C 1
ATOM 2042 O O . SER A 1 249 ? -19.468 -1.435 3.808 1.00 98.06 249 SER A O 1
ATOM 2044 N N . THR A 1 250 ? -19.997 -1.056 5.966 1.00 98.25 250 THR A N 1
ATOM 2045 C CA . THR A 1 250 ? -20.233 -2.456 6.332 1.00 98.25 250 THR A CA 1
ATOM 2046 C C . THR A 1 250 ? -21.568 -2.630 7.047 1.00 98.25 250 THR A C 1
ATOM 2048 O O . THR A 1 250 ? -22.091 -1.687 7.645 1.00 98.25 250 THR A O 1
ATOM 2051 N N . GLU A 1 251 ? -22.104 -3.852 7.060 1.00 97.19 251 GLU A N 1
ATOM 2052 C CA . GLU A 1 251 ? -23.283 -4.192 7.869 1.00 97.19 251 GLU A CA 1
ATOM 2053 C C . GLU A 1 251 ? -22.989 -4.171 9.379 1.00 97.19 251 GLU A C 1
ATOM 2055 O O . GLU A 1 251 ? -23.902 -4.139 10.202 1.00 97.19 251 GLU A O 1
ATOM 2060 N N . GLN A 1 252 ? -21.706 -4.135 9.752 1.00 97.25 252 GLN A N 1
ATOM 2061 C CA . GLN A 1 252 ? -21.244 -4.006 11.132 1.00 97.25 252 GLN A CA 1
ATOM 2062 C C . GLN A 1 252 ? -21.376 -2.574 11.672 1.00 97.25 252 GLN A C 1
ATOM 2064 O O . GLN A 1 252 ? -20.934 -2.313 12.784 1.00 97.25 252 GLN A O 1
ATOM 2069 N N . GLY A 1 253 ? -22.002 -1.644 10.942 1.00 96.75 253 GLY A N 1
ATOM 2070 C CA . GLY A 1 253 ? -22.333 -0.307 11.450 1.00 96.75 253 GLY A CA 1
ATOM 2071 C C . GLY A 1 253 ? -21.151 0.662 11.489 1.00 96.75 253 GLY A C 1
ATOM 2072 O O . GLY A 1 253 ? -21.201 1.670 12.194 1.00 96.75 253 GLY A O 1
ATOM 2073 N N . PHE A 1 254 ? -20.078 0.364 10.752 1.00 97.56 254 PHE A N 1
ATOM 2074 C CA . PHE A 1 254 ? -18.976 1.295 10.531 1.00 97.56 254 PHE A CA 1
ATOM 2075 C C . PHE A 1 254 ? -18.676 1.465 9.040 1.00 97.56 254 PHE A C 1
ATOM 2077 O O . PHE A 1 254 ? -18.907 0.561 8.229 1.00 97.56 254 PHE A O 1
ATOM 2084 N N . GLY A 1 255 ? -18.131 2.627 8.689 1.00 97.81 255 GLY A N 1
ATOM 2085 C CA . GLY A 1 255 ? -17.555 2.899 7.375 1.00 97.81 255 GLY A CA 1
ATOM 2086 C C . GLY A 1 255 ? -16.179 3.534 7.504 1.00 97.81 255 GLY A C 1
ATOM 2087 O O . GLY A 1 255 ? -15.917 4.229 8.479 1.00 97.81 255 GLY A O 1
ATOM 2088 N N . LEU A 1 256 ? -15.300 3.290 6.539 1.00 97.81 256 LEU A N 1
ATOM 2089 C CA . LEU A 1 256 ? -13.926 3.784 6.534 1.00 97.81 256 LEU A CA 1
ATOM 2090 C C . LEU A 1 256 ? -13.677 4.560 5.248 1.00 97.81 256 LEU A C 1
ATOM 2092 O O . LEU A 1 256 ? -13.912 4.056 4.153 1.00 97.81 256 LEU A O 1
ATOM 2096 N N . HIS A 1 257 ? -13.181 5.785 5.393 1.00 97.50 257 HIS A N 1
ATOM 2097 C CA . HIS A 1 257 ? -12.749 6.647 4.302 1.00 97.50 257 HIS A CA 1
ATOM 2098 C C . HIS A 1 257 ? -11.262 6.982 4.446 1.00 97.50 257 HIS A C 1
ATOM 2100 O O . HIS A 1 257 ? -10.860 7.588 5.440 1.00 97.50 257 HIS A O 1
ATOM 2106 N N . ARG A 1 258 ? -10.453 6.635 3.441 1.00 97.19 258 ARG A N 1
ATOM 2107 C CA . ARG A 1 258 ? -9.067 7.105 3.303 1.00 97.19 258 ARG A CA 1
ATOM 2108 C C . ARG A 1 258 ? -9.078 8.432 2.547 1.00 97.19 258 ARG A C 1
ATOM 2110 O O . ARG A 1 258 ? -9.273 8.449 1.337 1.00 97.19 258 ARG A O 1
ATOM 2117 N N . LEU A 1 259 ? -8.839 9.534 3.256 1.00 95.19 259 LEU A N 1
ATOM 2118 C CA . LEU A 1 259 ? -8.748 10.861 2.655 1.00 95.19 259 LEU A CA 1
ATOM 2119 C C . LEU A 1 259 ? -7.464 10.954 1.829 1.00 95.19 259 LEU A C 1
ATOM 2121 O O . LEU A 1 259 ? -6.367 11.017 2.387 1.00 95.19 259 LEU A O 1
ATOM 2125 N N . SER A 1 260 ? -7.611 10.967 0.507 1.00 92.38 260 SER A N 1
ATOM 2126 C CA . SER A 1 260 ? -6.485 11.040 -0.413 1.00 92.38 260 SER A CA 1
ATOM 2127 C C . SER A 1 260 ? -6.881 11.627 -1.765 1.00 92.38 260 SER A C 1
ATOM 2129 O O . SER A 1 260 ? -8.037 11.549 -2.172 1.00 92.38 260 SER A O 1
ATOM 2131 N N . ASN A 1 261 ? -5.902 12.211 -2.451 1.00 89.69 261 ASN A N 1
ATOM 2132 C CA . ASN A 1 261 ? -5.992 12.707 -3.824 1.00 89.69 261 ASN A CA 1
ATOM 2133 C C . ASN A 1 261 ? -5.189 11.850 -4.821 1.00 89.69 261 ASN A C 1
ATOM 2135 O O . ASN A 1 261 ? -5.116 12.198 -5.996 1.00 89.69 261 ASN A O 1
ATOM 2139 N N . ILE A 1 262 ? -4.589 10.751 -4.360 1.00 92.19 262 ILE A N 1
ATOM 2140 C CA . ILE A 1 262 ? -3.931 9.739 -5.193 1.00 92.19 262 ILE A CA 1
ATOM 2141 C C . ILE A 1 262 ? -4.612 8.386 -4.972 1.00 92.19 262 ILE A C 1
ATOM 2143 O O . ILE A 1 262 ? -5.415 8.217 -4.049 1.00 92.19 262 ILE A O 1
ATOM 2147 N N . SER A 1 263 ? -4.297 7.407 -5.817 1.00 93.44 263 SER A N 1
ATOM 2148 C CA . SER A 1 263 ? -4.952 6.100 -5.783 1.00 93.44 263 SER A CA 1
ATOM 2149 C C . SER A 1 263 ? -4.804 5.396 -4.435 1.00 93.44 263 SER A C 1
ATOM 2151 O O . SER A 1 263 ? -3.722 5.346 -3.846 1.00 93.44 263 SER A O 1
ATOM 2153 N N . VAL A 1 264 ? -5.913 4.824 -3.968 1.00 97.19 264 VAL A N 1
ATOM 2154 C CA . VAL A 1 264 ? -5.974 3.981 -2.771 1.00 97.19 264 VAL A CA 1
ATOM 2155 C C . VAL A 1 264 ? -6.401 2.589 -3.200 1.00 97.19 264 VAL A C 1
ATOM 2157 O O . VAL A 1 264 ? -7.528 2.383 -3.653 1.00 97.19 264 VAL A O 1
ATOM 2160 N N . LYS A 1 265 ? -5.508 1.624 -3.022 1.00 97.12 265 LYS A N 1
ATOM 2161 C CA . LYS A 1 265 ? -5.808 0.222 -3.278 1.00 97.12 265 LYS A CA 1
ATOM 2162 C C . LYS A 1 265 ? -6.519 -0.358 -2.060 1.00 97.12 265 LYS A C 1
ATOM 2164 O O . LYS A 1 265 ? -6.078 -0.143 -0.930 1.00 97.12 265 LYS A O 1
ATOM 2169 N N . MET A 1 266 ? -7.607 -1.089 -2.282 1.00 97.94 266 MET A N 1
ATOM 2170 C CA . MET A 1 266 ? -8.303 -1.824 -1.224 1.00 97.94 266 MET A CA 1
ATOM 2171 C C . MET A 1 266 ? -8.548 -3.260 -1.670 1.00 97.94 266 MET A C 1
ATOM 2173 O O . MET A 1 266 ? -9.093 -3.480 -2.747 1.00 97.94 266 MET A O 1
ATOM 2177 N N . CYS A 1 267 ? -8.152 -4.229 -0.852 1.00 97.69 267 CYS A N 1
ATOM 2178 C CA . CYS A 1 267 ? -8.456 -5.645 -1.037 1.00 97.69 267 CYS A CA 1
ATOM 2179 C C . CYS A 1 267 ? -9.344 -6.103 0.117 1.00 97.69 267 CYS A C 1
ATOM 2181 O O . CYS A 1 267 ? -9.012 -5.851 1.272 1.00 97.69 267 CYS A O 1
ATOM 2183 N N . PHE A 1 268 ? -10.453 -6.770 -0.190 1.00 97.62 268 PHE A N 1
ATOM 2184 C CA . PHE A 1 268 ? -11.435 -7.245 0.784 1.00 97.62 268 PHE A CA 1
ATOM 2185 C C . PHE A 1 268 ? -11.419 -8.774 0.861 1.00 97.62 268 PHE A C 1
ATOM 2187 O O . PHE A 1 268 ? -12.468 -9.415 0.843 1.00 97.62 268 PHE A O 1
ATOM 2194 N N . GLY A 1 269 ? -10.227 -9.371 0.907 1.00 96.75 269 GLY A N 1
ATOM 2195 C CA . GLY A 1 269 ? -10.036 -10.818 1.002 1.00 96.75 269 GLY A CA 1
ATOM 2196 C C . GLY A 1 269 ? -10.328 -11.366 2.403 1.00 96.75 269 GLY A C 1
ATOM 2197 O O . GLY A 1 269 ? -11.235 -10.900 3.099 1.00 96.75 269 GLY A O 1
ATOM 2198 N N . THR A 1 270 ? -9.545 -12.360 2.829 1.00 95.75 270 THR A N 1
ATOM 2199 C CA . THR A 1 270 ? -9.534 -12.834 4.226 1.00 95.75 270 THR A CA 1
ATOM 2200 C C . THR A 1 270 ? -9.165 -11.706 5.186 1.00 95.75 270 THR A C 1
ATOM 2202 O O . THR A 1 270 ? -9.809 -11.540 6.215 1.00 95.75 270 THR A O 1
ATOM 2205 N N . GLU A 1 271 ? -8.199 -10.885 4.784 1.00 96.94 271 GLU A N 1
ATOM 2206 C CA . GLU A 1 271 ? -7.817 -9.634 5.431 1.00 96.94 271 GLU A CA 1
ATOM 2207 C C . GLU A 1 271 ? -8.291 -8.449 4.578 1.00 96.94 271 GLU A C 1
ATOM 2209 O O . GLU A 1 271 ? -8.374 -8.531 3.346 1.00 96.94 271 GLU A O 1
ATOM 2214 N N . LEU A 1 272 ? -8.598 -7.333 5.237 1.00 97.62 272 LEU A N 1
ATOM 2215 C CA . LEU A 1 272 ? -8.809 -6.047 4.589 1.00 97.62 272 LEU A CA 1
ATOM 2216 C C . LEU A 1 272 ? -7.450 -5.357 4.463 1.00 97.62 272 LEU A C 1
ATOM 2218 O O . LEU A 1 272 ? -6.838 -4.990 5.462 1.00 97.62 272 LEU A O 1
ATOM 2222 N N . ILE A 1 273 ? -6.992 -5.136 3.235 1.00 98.06 273 ILE A N 1
ATOM 2223 C CA . ILE A 1 273 ? -5.732 -4.438 2.967 1.00 98.06 273 ILE A CA 1
ATOM 2224 C C . ILE A 1 273 ? -6.051 -3.085 2.356 1.00 98.06 273 ILE A C 1
ATOM 2226 O O . ILE A 1 273 ? -6.694 -3.031 1.312 1.00 98.06 273 ILE A O 1
ATOM 2230 N N . ILE A 1 274 ? -5.579 -2.001 2.971 1.00 97.88 274 ILE A N 1
ATOM 2231 C CA . ILE A 1 274 ? -5.678 -0.643 2.421 1.00 97.88 274 ILE A CA 1
ATOM 2232 C C . ILE A 1 274 ? -4.269 -0.111 2.208 1.00 97.88 274 ILE A C 1
ATOM 2234 O O . ILE A 1 274 ? -3.548 0.121 3.181 1.00 97.88 274 ILE A O 1
ATOM 2238 N N . SER A 1 275 ? -3.881 0.103 0.953 1.00 97.31 275 SER A N 1
ATOM 2239 C CA . SER A 1 275 ? -2.524 0.513 0.594 1.00 97.31 275 SER A CA 1
ATOM 2240 C C . SER A 1 275 ? -2.481 1.722 -0.328 1.00 97.31 275 SER A C 1
ATOM 2242 O O . SER A 1 275 ? -3.391 1.978 -1.119 1.00 97.31 275 SER A O 1
ATOM 2244 N N . GLN A 1 276 ? -1.422 2.511 -0.177 1.00 96.00 276 GLN A N 1
ATOM 2245 C CA . GLN A 1 276 ? -1.229 3.757 -0.905 1.00 96.00 276 GLN A CA 1
ATOM 2246 C C . GLN A 1 276 ? 0.258 4.123 -0.933 1.00 96.00 276 GLN A C 1
ATOM 2248 O O . GLN A 1 276 ? 0.975 3.914 0.046 1.00 96.00 276 GLN A O 1
ATOM 2253 N N . GLU A 1 277 ? 0.706 4.665 -2.063 1.00 95.06 277 GLU A N 1
ATOM 2254 C CA . GLU A 1 277 ? 1.998 5.347 -2.165 1.00 95.06 277 GLU A CA 1
ATOM 2255 C C . GLU A 1 277 ? 1.997 6.623 -1.328 1.00 95.06 277 GLU A C 1
ATOM 2257 O O . GLU A 1 277 ? 0.974 7.288 -1.214 1.00 95.06 277 GLU A O 1
ATOM 2262 N N . VAL A 1 278 ? 3.124 6.969 -0.716 1.00 94.94 278 VAL A N 1
ATOM 2263 C CA . VAL A 1 278 ? 3.204 8.119 0.188 1.00 94.94 278 VAL A CA 1
ATOM 2264 C C . VAL A 1 278 ? 4.483 8.908 -0.034 1.00 94.94 278 VAL A C 1
ATOM 2266 O O . VAL A 1 278 ? 5.517 8.367 -0.418 1.00 94.94 278 VAL A O 1
ATOM 2269 N N . GLN A 1 279 ? 4.407 10.209 0.232 1.00 89.56 279 GLN A N 1
ATOM 2270 C CA . GLN A 1 279 ? 5.541 11.122 0.186 1.00 89.56 279 GLN A CA 1
ATOM 2271 C C . GLN A 1 279 ? 5.352 12.231 1.227 1.00 89.56 279 GLN A C 1
ATOM 2273 O O . GLN A 1 279 ? 4.232 12.577 1.602 1.00 89.56 279 GLN A O 1
ATOM 2278 N N . GLY A 1 280 ? 6.458 12.819 1.682 1.00 88.94 280 GLY A N 1
ATOM 2279 C CA . GLY A 1 280 ? 6.440 13.929 2.630 1.00 88.94 280 GLY A CA 1
ATOM 2280 C C . GLY A 1 280 ? 6.215 13.467 4.068 1.00 88.94 280 GLY A C 1
ATOM 2281 O O . GLY A 1 280 ? 6.613 12.368 4.448 1.00 88.94 280 GLY A O 1
ATOM 2282 N N . ASN A 1 281 ? 5.613 14.335 4.884 1.00 91.44 281 ASN A N 1
ATOM 2283 C CA . ASN A 1 281 ? 5.516 14.107 6.330 1.00 91.44 281 ASN A CA 1
ATOM 2284 C C . ASN A 1 281 ? 4.207 13.454 6.765 1.00 91.44 281 ASN A C 1
ATOM 2286 O O . ASN A 1 281 ? 4.176 12.837 7.821 1.00 91.44 281 ASN A O 1
ATOM 2290 N N . VAL A 1 282 ? 3.128 13.602 5.998 1.00 93.69 282 VAL A N 1
ATOM 2291 C CA . VAL A 1 282 ? 1.822 13.008 6.303 1.00 93.69 282 VAL A CA 1
ATOM 2292 C C . VAL A 1 282 ? 1.553 11.934 5.268 1.00 93.69 282 VAL A C 1
ATOM 2294 O O . VAL A 1 282 ? 1.471 12.233 4.083 1.00 93.69 282 VAL A O 1
ATOM 2297 N N . PHE A 1 283 ? 1.416 10.699 5.727 1.00 95.50 283 PHE A N 1
ATOM 2298 C CA . PHE A 1 283 ? 1.302 9.531 4.866 1.00 95.50 283 PHE A CA 1
ATOM 2299 C C . PHE A 1 283 ? -0.147 9.203 4.560 1.00 95.50 283 PHE A C 1
ATOM 2301 O O . PHE A 1 283 ? -0.541 9.170 3.400 1.00 95.50 283 PHE A O 1
ATOM 2308 N N . THR A 1 284 ? -0.964 9.000 5.590 1.00 96.94 284 THR A N 1
ATOM 2309 C CA . THR A 1 284 ? -2.377 8.669 5.407 1.00 96.94 284 THR A CA 1
ATOM 2310 C C . THR A 1 284 ? -3.250 9.374 6.422 1.00 96.94 284 THR A C 1
ATOM 2312 O O . THR A 1 284 ? -2.800 9.750 7.506 1.00 96.94 284 THR A O 1
ATOM 2315 N N . LYS A 1 285 ? -4.518 9.548 6.053 1.00 96.50 285 LYS A N 1
ATOM 2316 C CA . LYS A 1 285 ? -5.586 10.025 6.926 1.00 96.50 285 LYS A CA 1
ATOM 2317 C C . LYS A 1 285 ? -6.814 9.153 6.719 1.00 96.50 285 LYS A C 1
ATOM 2319 O O . LYS A 1 285 ? -7.353 9.107 5.615 1.00 96.50 285 LYS A O 1
ATOM 2324 N N . GLU A 1 286 ? -7.269 8.482 7.762 1.00 95.94 286 GLU A N 1
ATOM 2325 C CA . GLU A 1 286 ? -8.497 7.698 7.760 1.00 95.94 286 GLU A CA 1
ATOM 2326 C C . GLU A 1 286 ? -9.533 8.353 8.659 1.00 95.94 286 GLU A C 1
ATOM 2328 O O . GLU A 1 286 ? -9.238 8.763 9.781 1.00 95.94 286 GLU A O 1
ATOM 2333 N N . ASN A 1 287 ? -10.768 8.394 8.178 1.00 96.38 287 ASN A N 1
ATOM 2334 C CA . ASN A 1 287 ? -11.933 8.635 9.007 1.00 96.38 287 ASN A CA 1
ATOM 2335 C C . ASN A 1 287 ? -12.731 7.337 9.084 1.00 96.38 287 ASN A C 1
ATOM 2337 O O . ASN A 1 287 ? -13.091 6.769 8.052 1.00 96.38 287 ASN A O 1
ATOM 2341 N N . ILE A 1 288 ? -13.014 6.885 10.299 1.00 97.25 288 ILE A N 1
ATOM 2342 C CA . ILE A 1 288 ? -13.925 5.784 10.574 1.00 97.25 288 ILE A CA 1
ATOM 2343 C C . ILE A 1 288 ? -15.196 6.384 11.179 1.00 97.25 288 ILE A C 1
ATOM 2345 O O . ILE A 1 288 ? -15.166 7.056 12.215 1.00 97.25 288 ILE A O 1
ATOM 2349 N N . TYR A 1 289 ? -16.299 6.160 10.478 1.00 97.00 289 TYR A N 1
ATOM 2350 C CA . TYR A 1 289 ? -17.643 6.617 10.805 1.00 97.00 289 TYR A CA 1
ATOM 2351 C C . TYR A 1 289 ? -18.437 5.484 11.446 1.00 97.00 289 TYR A C 1
ATOM 2353 O O . TYR A 1 289 ? -18.189 4.314 11.150 1.00 97.00 289 TYR A O 1
ATOM 2361 N N . PHE A 1 290 ? -19.424 5.833 12.269 1.00 97.00 290 PHE A N 1
ATOM 2362 C CA . PHE A 1 290 ? -20.244 4.867 13.004 1.00 97.00 290 PHE A CA 1
ATOM 2363 C C . PHE A 1 290 ? -21.733 5.161 12.849 1.00 97.00 290 PHE A C 1
ATOM 2365 O O . PHE A 1 290 ? -22.129 6.326 12.767 1.00 97.00 290 PHE A O 1
ATOM 2372 N N . GLY A 1 291 ? -22.547 4.109 12.854 1.00 95.88 291 GLY A N 1
ATOM 2373 C CA . GLY A 1 291 ? -24.004 4.184 12.817 1.00 95.88 291 GLY A CA 1
ATOM 2374 C C . GLY A 1 291 ? -24.620 3.425 11.646 1.00 95.88 291 GLY A C 1
ATOM 2375 O O . GLY A 1 291 ? -23.970 2.634 10.963 1.00 95.88 291 GLY A O 1
ATOM 2376 N N . GLU A 1 292 ? -25.898 3.697 11.416 1.00 95.38 292 GLU A N 1
ATOM 2377 C CA . GLU A 1 292 ? -26.682 3.093 10.340 1.00 95.38 292 GLU A CA 1
ATOM 2378 C C . GLU A 1 292 ? -26.244 3.609 8.957 1.00 95.38 292 GLU A C 1
ATOM 2380 O O . GLU A 1 292 ? -25.727 4.728 8.853 1.00 95.38 292 GLU A O 1
ATOM 2385 N N . PRO A 1 293 ? -26.504 2.872 7.858 1.00 94.56 293 PRO A N 1
ATOM 2386 C CA . PRO A 1 293 ? -26.009 3.221 6.521 1.00 94.56 293 PRO A CA 1
ATOM 2387 C C . PRO A 1 293 ? -26.242 4.682 6.099 1.00 94.56 293 PRO A C 1
ATOM 2389 O O . PRO A 1 293 ? -25.330 5.338 5.593 1.00 94.56 293 PRO A O 1
ATOM 2392 N N . LYS A 1 294 ? -27.429 5.241 6.378 1.00 95.12 294 LYS A N 1
ATOM 2393 C CA . LYS A 1 294 ? -27.751 6.653 6.095 1.00 95.12 294 LYS A CA 1
ATOM 2394 C C . LYS A 1 294 ? -26.858 7.626 6.877 1.00 95.12 294 LYS A C 1
ATOM 2396 O O . LYS A 1 294 ? -26.436 8.645 6.336 1.00 95.12 294 LYS A O 1
ATOM 2401 N N . GLN A 1 295 ? -26.565 7.321 8.140 1.00 95.50 295 GLN A N 1
ATOM 2402 C CA . GLN A 1 295 ? -25.714 8.148 8.996 1.00 95.50 295 GLN A CA 1
ATOM 2403 C C . GLN A 1 295 ? -24.252 8.089 8.550 1.00 95.50 295 GLN A C 1
ATOM 2405 O O . GLN A 1 295 ? -23.575 9.116 8.585 1.00 95.50 295 GLN A O 1
ATOM 2410 N N . LEU A 1 296 ? -23.772 6.919 8.110 1.00 95.81 296 LEU A N 1
ATOM 2411 C CA . LEU A 1 296 ? -22.415 6.755 7.578 1.00 95.81 296 LEU A CA 1
ATOM 2412 C C . LEU A 1 296 ? -22.204 7.624 6.333 1.00 95.81 296 LEU A C 1
ATOM 2414 O O . LEU A 1 296 ? -21.225 8.364 6.255 1.00 95.81 296 LEU A O 1
ATOM 2418 N N . ILE A 1 297 ? -23.154 7.587 5.394 1.00 94.31 297 ILE A N 1
ATOM 2419 C CA . ILE A 1 297 ? -23.106 8.406 4.175 1.00 94.31 297 ILE A CA 1
ATOM 2420 C C . ILE A 1 297 ? -23.162 9.897 4.525 1.00 94.31 297 ILE A C 1
ATOM 2422 O O . ILE A 1 297 ? -22.365 10.671 4.001 1.00 94.31 297 ILE A O 1
ATOM 2426 N N . GLN A 1 298 ? -24.043 10.311 5.441 1.00 95.06 298 GLN A N 1
ATOM 2427 C CA . GLN A 1 298 ? -24.132 11.716 5.850 1.00 95.06 298 GLN A CA 1
ATOM 2428 C C . GLN A 1 298 ? -22.825 12.219 6.481 1.00 95.06 298 GLN A C 1
ATOM 2430 O O . GLN A 1 298 ? -22.368 13.313 6.157 1.00 95.06 298 GLN A O 1
ATOM 2435 N N . GLN A 1 299 ? -22.199 11.424 7.355 1.00 94.69 299 GLN A N 1
ATOM 2436 C CA . GLN A 1 299 ? -20.901 11.761 7.948 1.00 94.69 299 GLN A CA 1
ATOM 2437 C C . GLN A 1 299 ? -19.799 11.856 6.890 1.00 94.69 299 GLN A C 1
ATOM 2439 O O . GLN A 1 299 ? -18.984 12.778 6.938 1.00 94.69 299 GLN A O 1
ATOM 2444 N N . TYR A 1 300 ? -19.779 10.936 5.924 1.00 94.25 300 TYR A N 1
ATOM 2445 C CA . TYR A 1 300 ? -18.851 10.996 4.799 1.00 94.25 300 TYR A CA 1
ATOM 2446 C C . TYR A 1 300 ? -19.049 12.278 3.973 1.00 94.25 300 TYR A C 1
ATOM 2448 O O . TYR A 1 300 ? -18.080 13.004 3.744 1.00 94.25 300 TYR A O 1
ATOM 2456 N N . ILE A 1 301 ? -20.290 12.612 3.600 1.00 94.12 301 ILE A N 1
ATOM 2457 C CA . ILE A 1 301 ? -20.618 13.833 2.847 1.00 94.12 301 ILE A CA 1
ATOM 2458 C C . ILE A 1 301 ? -20.171 15.073 3.621 1.00 94.12 301 ILE A C 1
ATOM 2460 O O . ILE A 1 301 ? -19.448 15.892 3.071 1.00 94.12 301 ILE A O 1
ATOM 2464 N N . ASN A 1 302 ? -20.498 15.183 4.910 1.00 92.19 302 ASN A N 1
ATOM 2465 C CA . ASN A 1 302 ? -20.116 16.340 5.728 1.00 92.19 302 ASN A CA 1
ATOM 2466 C C . ASN A 1 302 ? -18.590 16.553 5.809 1.00 92.19 302 ASN A C 1
ATOM 2468 O O . ASN A 1 302 ? -18.141 17.668 6.051 1.00 92.19 302 ASN A O 1
ATOM 2472 N N . ASN A 1 303 ? -17.792 15.494 5.637 1.00 88.38 303 ASN A N 1
ATOM 2473 C CA . ASN A 1 303 ? -16.329 15.565 5.675 1.00 88.38 303 ASN A CA 1
ATOM 2474 C C . ASN A 1 303 ? -15.673 15.727 4.294 1.00 88.38 303 ASN A C 1
ATOM 2476 O O . ASN A 1 303 ? -14.462 15.938 4.232 1.00 88.38 303 ASN A O 1
ATOM 2480 N N . THR A 1 304 ? -16.425 15.581 3.200 1.00 89.12 304 THR A N 1
ATOM 2481 C CA . THR A 1 304 ? -15.880 15.578 1.829 1.00 89.12 304 THR A CA 1
ATOM 2482 C C . THR A 1 304 ? -16.491 16.639 0.925 1.00 89.12 304 THR A C 1
ATOM 2484 O O . THR A 1 304 ? -15.795 17.174 0.064 1.00 89.12 304 THR A O 1
ATOM 2487 N N . ALA A 1 305 ? -17.755 16.994 1.139 1.00 78.12 305 ALA A N 1
ATOM 2488 C CA . ALA A 1 305 ? -18.370 18.146 0.513 1.00 78.12 305 ALA A CA 1
ATOM 2489 C C . ALA A 1 305 ? -17.841 19.419 1.185 1.00 78.12 305 ALA A C 1
ATOM 2491 O O . ALA A 1 305 ? -17.934 19.584 2.402 1.00 78.12 305 ALA A O 1
ATOM 2492 N N . LYS A 1 306 ? -17.283 20.331 0.386 1.00 55.50 306 LYS A N 1
ATOM 2493 C CA . LYS A 1 306 ? -17.163 21.725 0.816 1.00 55.50 306 LYS A CA 1
ATOM 2494 C C . LYS A 1 306 ? -18.577 22.312 0.882 1.00 55.50 306 LYS A C 1
ATOM 2496 O O . LYS A 1 306 ? -19.364 22.068 -0.032 1.00 55.50 306 LYS A O 1
ATOM 2501 N N . ALA A 1 307 ? -18.873 23.038 1.959 1.00 37.84 307 ALA A N 1
ATOM 2502 C CA . ALA A 1 307 ? -19.936 24.040 1.939 1.00 37.84 307 ALA A CA 1
ATOM 2503 C C . ALA A 1 307 ? -19.606 25.125 0.904 1.00 37.84 307 ALA A C 1
ATOM 2505 O O . ALA A 1 307 ? -18.392 25.393 0.717 1.00 37.84 307 ALA A O 1
#

Secondary structure (DSSP, 8-state):
-EE--TT-SBTTB--SSSEESSSPBTT--EEEEEEE-SS---PEEEEEETTEEEEEE--SEEETTEEEEEEE---TT-EEEEEEE-SS-BPPPEEEE-BEEEEE-S-SEEEE-SS-EEEE-SS-EEEEEESSSEEEEEE------EEESEEEEE-SSSEEEEEETTTTEEEEEETTEEEEEEEEEEEEE-TTS-EEEEEEEEEE--S-EEEEES-SS-S--TT-EE---B----S--TT-BSSEEEEEEETTSEEEEE--SS--EEEESSSEEEEEE--SSEEEEEEEEESSHHHHHHHHHHHHS--

Sequence (307 aa):
MIKHLPEGLVPFESCGFERIPEYPLQNQNIIINCRVDGYKEVPNLNLSLNECPYKSLKPTNARDNYFSFDIGEFKFGDSISYYFTTSVETSKTYSFNIQREVKHDTPKALIQNDKGYHLIFENFNFSISIKDGLKITSNKNHVDGTNLNEINKKINKEFELIIKRNFFTLQLKRLSEVVLSLNNIKTIEDSKGNISNISFIWDYTAKYIWGTGERFNNVNQKGGYTNGRVVEKYTQQGNETYLPIPFFSTEQGFGLHRLSNISVKMCFGTELIISQEVQGNVFTKENIYFGEPKQLIQQYINNTAKA

pLDDT: mean 94.59, std 5.5, range [37.84, 98.69]

Foldseek 3Di:
DKDADQCADDVPDHPLQHKVPSAAAAQDWIKGKIFDPDDDDFKWKWKDKPNHTDDIDGFPDDDDRMGIHTPGGDHAQIKMKIWIDDPVDIGDIDIHGHKHKDKDQAFPFWFADPQGIWGHDDQWIWGWHLDQFIKIWIFRDDDDHHTDQKDWADSDPFWIWIAGHVGGWTFIGGNNHTAKIFRMKMFIAHPVSDTFKIKTKMQGDFPFKACQWDADADRGQAQHKAQQDQDDDDPPCHRHHNTGFQKIDGPSFKIKHKDDPDGWIWGNYSITMTMDTADDTIRIMMGMHGGDPVRNVVSVCVVPDDD